Protein AF-A0A942DP11-F1 (afdb_monomer)

Nearest PDB structures (foldseek):
  3mx7-assembly1_A  TM=7.184E-01  e=7.848E-01  Homo sapiens
  4po2-assembly1_A  TM=4.910E-01  e=5.712E+00  Homo sapiens
  5tik-assembly3_C  TM=3.768E-01  e=3.186E+00  Plasmodium falciparum 3D7

pLDDT: mean 71.08, std 19.98, range [37.28, 97.81]

Sequence (187 aa):
MQSKFLFLIGGLLAIAACSSGQKKQEATMPATIVQTTKEVTIPVVAQPSAKTESKQNEIVCERGQEKRTLYIEAVEPKGCKLWYSHYSTKDPVASSKIANTHCEKVQTIIRGHLEEAKFNCSGGEATVAKTMVATTTPATTPAPTATPKATVAPTPTPTPAAKHSPTPKPSSSATPAASPTATPAKK

Secondary structure (DSSP, 8-state):
------------------------------------------------------GGGEEEEEETTEEEEEEEEE-SSS-EEEEEEETTEEEEEEEESS-THHHHHHHHHHHHHHHHTT-EEEE------S--------------PPPPP-PPPPPPPPPPPPPPPPPPPPPP-PPPPPPPPPPPPP-

Foldseek 3Di:
DDDDDDDDDDDDDDDPPPDDDDDDDDDDDDDDDDDDDDDDDDDDPPPPPPPPPDLQQWKWWDDPPWIKIWGWDADPPGKIWIWIDTPRDIDTPDIDRHHCVVNVVVVVVVVVVSVVVVIDMDHNPPPPPPPDPPPCPPPDPPDPDPDPDPDPDPDDDDDPDDDDDDDDDDDDDDDDDDDDDDDDDDD

Structure (mmCIF, N/CA/C/O backbone):
data_AF-A0A942DP11-F1
#
_entry.id   AF-A0A942DP11-F1
#
loop_
_atom_site.group_PDB
_atom_site.id
_atom_site.type_symbol
_atom_site.label_atom_id
_atom_site.label_alt_id
_atom_site.label_comp_id
_atom_site.label_asym_id
_atom_site.label_entity_id
_atom_site.label_seq_id
_atom_site.pdbx_PDB_ins_code
_atom_site.Cartn_x
_atom_site.Cartn_y
_atom_site.Cartn_z
_atom_site.occupancy
_atom_site.B_iso_or_equiv
_atom_site.auth_seq_id
_atom_site.auth_comp_id
_atom_site.auth_asym_id
_atom_site.auth_atom_id
_atom_site.pdbx_PDB_model_num
ATOM 1 N N . MET A 1 1 ? -1.608 -2.450 46.906 1.00 50.94 1 MET A N 1
ATOM 2 C CA . MET A 1 1 ? -2.126 -1.066 46.941 1.00 50.94 1 MET A CA 1
ATOM 3 C C . MET A 1 1 ? -3.246 -0.967 45.920 1.00 50.94 1 MET A C 1
ATOM 5 O O . MET A 1 1 ? -2.988 -1.007 44.727 1.00 50.94 1 MET A O 1
ATOM 9 N N . GLN A 1 2 ? -4.487 -1.003 46.403 1.00 46.19 2 GLN A N 1
ATOM 10 C CA . GLN A 1 2 ? -5.703 -0.909 45.598 1.00 46.19 2 GLN A CA 1
ATOM 11 C C . GLN A 1 2 ? -5.966 0.567 45.291 1.00 46.19 2 GLN A C 1
ATOM 13 O O . GLN A 1 2 ? -6.108 1.344 46.231 1.00 46.19 2 GLN A O 1
ATOM 18 N N . SER A 1 3 ? -6.065 0.950 44.018 1.00 48.09 3 SER A N 1
ATOM 19 C CA . SER A 1 3 ? -6.652 2.240 43.646 1.00 48.09 3 SER A CA 1
ATOM 20 C C . SER A 1 3 ? -7.912 1.987 42.836 1.00 48.09 3 SER A C 1
ATOM 22 O O . SER A 1 3 ? -7.881 1.599 41.670 1.00 48.09 3 SER A O 1
ATOM 24 N N . LYS A 1 4 ? -9.027 2.128 43.550 1.00 51.88 4 LYS A N 1
ATOM 25 C CA . LYS A 1 4 ? -10.393 2.175 43.050 1.00 51.88 4 LYS A CA 1
ATOM 26 C C . LYS A 1 4 ? -10.579 3.545 42.398 1.00 51.88 4 LYS A C 1
ATOM 28 O O . LYS A 1 4 ? -10.595 4.538 43.114 1.00 51.88 4 LYS A O 1
ATOM 33 N N . PHE A 1 5 ? -10.770 3.600 41.085 1.00 61.53 5 PHE A N 1
ATOM 34 C CA . PHE A 1 5 ? -11.369 4.771 40.444 1.00 61.53 5 PHE A CA 1
ATOM 35 C C . PHE A 1 5 ? -12.633 4.349 39.700 1.00 61.53 5 PHE A C 1
ATOM 37 O O . PHE A 1 5 ? -12.640 4.008 38.522 1.00 61.53 5 PHE A O 1
ATOM 44 N N . LEU A 1 6 ? -13.705 4.340 40.491 1.00 52.69 6 LEU A N 1
ATOM 45 C CA . LEU A 1 6 ? -15.084 4.496 40.062 1.00 52.69 6 LEU A CA 1
ATOM 46 C C . LEU A 1 6 ? -15.240 5.903 39.469 1.00 52.69 6 LEU A C 1
ATOM 48 O O . LEU A 1 6 ? -15.242 6.879 40.213 1.00 52.69 6 LEU A O 1
ATOM 52 N N . PHE A 1 7 ? -15.425 5.996 38.155 1.00 58.03 7 PHE A N 1
ATOM 53 C CA . PHE A 1 7 ? -16.160 7.102 37.543 1.00 58.03 7 PHE A CA 1
ATOM 54 C C . PHE A 1 7 ? -17.322 6.519 36.738 1.00 58.03 7 PHE A C 1
ATOM 56 O O . PHE A 1 7 ? -17.208 6.151 35.573 1.00 58.03 7 PHE A O 1
ATOM 63 N N . LEU A 1 8 ? -18.434 6.375 37.458 1.00 52.78 8 LEU A N 1
ATOM 64 C CA . LEU A 1 8 ? -19.793 6.443 36.932 1.00 52.78 8 LEU A CA 1
ATOM 65 C C . LEU A 1 8 ? -20.095 7.891 36.503 1.00 52.78 8 LEU A C 1
ATOM 67 O O . LEU A 1 8 ? -19.424 8.813 36.961 1.00 52.78 8 LEU A O 1
ATOM 71 N N . ILE A 1 9 ? -21.184 8.049 35.739 1.00 54.44 9 ILE A N 1
ATOM 72 C CA . ILE A 1 9 ? -21.756 9.264 35.116 1.00 54.44 9 ILE A CA 1
ATOM 73 C C . ILE A 1 9 ? -21.265 9.392 33.661 1.00 54.44 9 ILE A C 1
ATOM 75 O O . ILE A 1 9 ? -20.101 9.652 33.406 1.00 54.44 9 ILE A O 1
ATOM 79 N N . GLY A 1 10 ? -22.067 9.143 32.627 1.00 49.47 10 GLY A N 1
ATOM 80 C CA . GLY A 1 10 ? -23.489 9.447 32.480 1.00 49.47 10 GLY A CA 1
ATOM 81 C C . GLY A 1 10 ? -23.606 10.486 31.366 1.00 49.47 10 GLY A C 1
ATOM 82 O O . GLY A 1 10 ? -23.453 11.673 31.619 1.00 49.47 10 GLY A O 1
ATOM 83 N N . GLY A 1 11 ? -23.804 10.032 30.126 1.00 49.47 11 GLY A N 1
ATOM 84 C CA . GLY A 1 11 ? -23.784 10.889 28.939 1.00 49.47 11 GLY A CA 1
ATOM 85 C C . GLY A 1 11 ? -24.546 10.263 27.779 1.00 49.47 11 GLY A C 1
ATOM 86 O O . GLY A 1 11 ? -23.964 9.767 26.822 1.00 49.47 11 GLY A O 1
ATOM 87 N N . LEU A 1 12 ? -25.866 10.254 27.923 1.00 53.91 12 LEU A N 1
ATOM 88 C CA . LEU A 1 12 ? -26.857 9.961 26.899 1.00 53.91 12 LEU A CA 1
ATOM 89 C C . LEU A 1 12 ? -26.796 11.057 25.817 1.00 53.91 12 LEU A C 1
ATOM 91 O O . LEU A 1 12 ? -27.189 12.181 26.112 1.00 53.91 12 LEU A O 1
ATOM 95 N N . LEU A 1 13 ? -26.343 10.778 24.586 1.00 54.16 13 LEU A N 1
ATOM 96 C CA . LEU A 1 13 ? -26.599 11.681 23.451 1.00 54.16 13 LEU A CA 1
ATOM 97 C C . LEU A 1 13 ? -26.558 10.978 22.081 1.00 54.16 13 LEU A C 1
ATOM 99 O O . LEU A 1 13 ? -25.509 10.657 21.536 1.00 54.16 13 LEU A O 1
ATOM 103 N N . ALA A 1 14 ? -27.776 10.787 21.567 1.00 50.91 14 ALA A N 1
ATOM 104 C CA . ALA A 1 14 ? -28.221 10.870 20.176 1.00 50.91 14 ALA A CA 1
ATOM 105 C C . ALA A 1 14 ? -27.446 10.097 19.092 1.00 50.91 14 ALA A C 1
ATOM 107 O O . ALA A 1 14 ? -26.530 10.589 18.439 1.00 50.91 14 ALA A O 1
ATOM 108 N N . ILE A 1 15 ? -27.981 8.915 18.792 1.00 49.75 15 ILE A N 1
ATOM 109 C CA . ILE A 1 15 ? -27.795 8.190 17.538 1.00 49.75 15 ILE A CA 1
ATOM 110 C C . ILE A 1 15 ? -28.526 8.987 16.442 1.00 49.75 15 ILE A C 1
ATOM 112 O O . ILE A 1 15 ? -29.745 8.885 16.300 1.00 49.75 15 ILE A O 1
ATOM 116 N N . ALA A 1 16 ? -27.812 9.823 15.688 1.00 53.28 16 ALA A N 1
ATOM 117 C CA . ALA A 1 16 ? -28.361 10.420 14.475 1.00 53.28 16 ALA A CA 1
ATOM 118 C C . ALA A 1 16 ? -28.346 9.364 13.363 1.00 53.28 16 ALA A C 1
ATOM 120 O O . ALA A 1 16 ? -27.324 9.086 12.738 1.00 53.28 16 ALA A O 1
ATOM 121 N N . ALA A 1 17 ? -29.506 8.749 13.150 1.00 46.97 17 ALA A N 1
ATOM 122 C CA . ALA A 1 17 ? -29.799 7.934 11.988 1.00 46.97 17 ALA A CA 1
ATOM 123 C C . ALA A 1 17 ? -29.690 8.789 10.711 1.00 46.97 17 ALA A C 1
ATOM 125 O O . ALA A 1 17 ? -30.614 9.532 10.378 1.00 46.97 17 ALA A O 1
ATOM 126 N N . CYS A 1 18 ? -28.588 8.663 9.964 1.00 52.94 18 CYS A N 1
ATOM 127 C CA . CYS A 1 18 ? -28.544 9.094 8.564 1.00 52.94 18 CYS A CA 1
ATOM 128 C C . CYS A 1 18 ? -29.298 8.074 7.708 1.00 52.94 18 CYS A C 1
ATOM 130 O O . CYS A 1 18 ? -28.750 7.149 7.112 1.00 52.94 18 CYS A O 1
ATOM 132 N N . SER A 1 19 ? -30.609 8.266 7.745 1.00 54.44 19 SER A N 1
ATOM 133 C CA . SER A 1 19 ? -31.599 7.791 6.800 1.00 54.44 19 SER A CA 1
ATOM 134 C C . SER A 1 19 ? -31.375 8.424 5.418 1.00 54.44 19 SER A C 1
ATOM 136 O O . SER A 1 19 ? -31.043 9.601 5.323 1.00 54.44 19 SER A O 1
ATOM 138 N N . SER A 1 20 ? -31.719 7.658 4.378 1.00 49.94 20 SER A N 1
ATOM 139 C CA . SER A 1 20 ? -32.038 8.087 3.001 1.00 49.94 20 SER A CA 1
ATOM 140 C C . SER A 1 20 ? -30.851 8.286 2.033 1.00 49.94 20 SER A C 1
ATOM 142 O O . SER A 1 20 ? -29.906 8.997 2.329 1.00 49.94 20 SER A O 1
ATOM 144 N N . GLY A 1 21 ? -30.839 7.718 0.821 1.00 47.34 21 GLY A N 1
ATOM 145 C CA . GLY A 1 21 ? -31.975 7.254 0.025 1.00 47.34 21 GLY A CA 1
ATOM 146 C C . GLY A 1 21 ? -31.665 6.096 -0.924 1.00 47.34 21 GLY A C 1
ATOM 147 O O . GLY A 1 21 ? -30.630 6.039 -1.583 1.00 47.34 21 GLY A O 1
ATOM 148 N N . GLN A 1 22 ? -32.648 5.201 -1.016 1.00 51.75 22 GLN A N 1
ATOM 149 C CA . GLN A 1 22 ? -32.869 4.340 -2.167 1.00 51.75 22 GLN A CA 1
ATOM 150 C C . GLN A 1 22 ? -33.394 5.157 -3.357 1.00 51.75 22 GLN A C 1
ATOM 152 O O . GLN A 1 22 ? -34.297 5.978 -3.197 1.00 51.75 22 GLN A O 1
ATOM 157 N N . LYS A 1 23 ? -32.859 4.858 -4.543 1.00 39.47 23 LYS A N 1
ATOM 158 C CA . LYS A 1 23 ? -33.465 4.852 -5.895 1.00 39.47 23 LYS A CA 1
ATOM 159 C C . LYS A 1 23 ? -32.293 4.471 -6.818 1.00 39.47 23 LYS A C 1
ATOM 161 O O . LYS A 1 23 ? -31.254 5.103 -6.739 1.00 39.47 23 LYS A O 1
ATOM 166 N N . LYS A 1 24 ? -32.321 3.445 -7.666 1.00 48.22 24 LYS A N 1
ATOM 167 C CA . LYS A 1 24 ? -33.388 2.981 -8.551 1.00 48.22 24 LYS A CA 1
ATOM 168 C C . LYS A 1 24 ? -32.997 1.588 -9.086 1.00 48.22 24 LYS A C 1
ATOM 170 O O . LYS A 1 24 ? -31.825 1.345 -9.354 1.00 48.22 24 LYS A O 1
ATOM 175 N N . GLN A 1 25 ? -33.990 0.708 -9.199 1.00 45.34 25 GLN A N 1
ATOM 176 C CA . GLN A 1 25 ? -33.952 -0.588 -9.885 1.00 45.34 25 GLN A CA 1
ATOM 177 C C . GLN A 1 25 ? -33.763 -0.456 -11.413 1.00 45.34 25 GLN A C 1
ATOM 179 O O . GLN A 1 25 ? -33.885 0.636 -11.961 1.00 45.34 25 GLN A O 1
ATOM 184 N N . GLU A 1 26 ? -33.591 -1.632 -12.035 1.00 37.28 26 GLU A N 1
ATOM 185 C CA . GLU A 1 26 ? -33.510 -2.010 -13.461 1.00 37.28 26 GLU A CA 1
ATOM 186 C C . GLU A 1 26 ? -32.090 -2.032 -14.056 1.00 37.28 26 GLU A C 1
ATOM 188 O O . GLU A 1 26 ? -31.372 -1.048 -13.992 1.00 37.28 26 GLU A O 1
ATOM 193 N N . ALA A 1 27 ? -31.595 -3.126 -14.648 1.00 42.34 27 ALA A N 1
ATOM 194 C CA . ALA A 1 27 ? -32.295 -4.257 -15.251 1.00 42.34 27 ALA A CA 1
ATOM 195 C C . ALA A 1 27 ? -31.531 -5.585 -15.096 1.00 42.34 27 ALA A C 1
ATOM 197 O O . ALA A 1 27 ? -30.335 -5.696 -15.355 1.00 42.34 27 ALA A O 1
ATOM 198 N N . THR A 1 28 ? -32.302 -6.603 -14.727 1.00 47.56 28 THR A N 1
ATOM 199 C CA . THR A 1 28 ? -32.114 -8.019 -15.037 1.00 47.56 28 THR 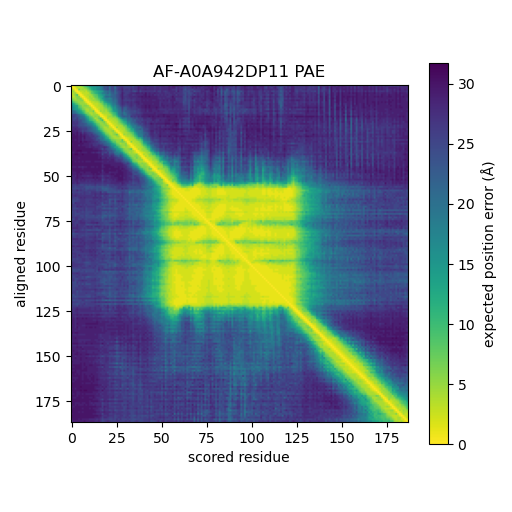A CA 1
ATOM 200 C C . THR A 1 28 ? -31.829 -8.220 -16.524 1.00 47.56 28 THR A C 1
ATOM 202 O O . THR A 1 28 ? -32.664 -7.828 -17.330 1.00 47.56 28 THR A O 1
ATOM 205 N N . MET A 1 29 ? -30.753 -8.931 -16.876 1.00 47.09 29 MET A N 1
ATOM 206 C CA . MET A 1 29 ? -30.832 -10.068 -17.806 1.00 47.09 29 MET A CA 1
ATOM 207 C C . MET A 1 29 ? -29.734 -11.104 -17.499 1.00 47.09 29 MET A C 1
ATOM 209 O O . MET A 1 29 ? -28.602 -10.726 -17.196 1.00 47.09 29 MET A O 1
ATOM 213 N N . PRO A 1 30 ? -30.054 -12.409 -17.585 1.00 54.97 30 PRO A N 1
ATOM 214 C CA . PRO A 1 30 ? -29.095 -13.497 -17.494 1.00 54.97 30 PRO A CA 1
ATOM 215 C C . PRO A 1 30 ? -28.464 -13.752 -18.869 1.00 54.97 30 PRO A C 1
ATOM 217 O O . PRO A 1 30 ? -29.162 -13.822 -19.877 1.00 54.97 30 PRO A O 1
ATOM 220 N N . ALA A 1 31 ? -27.151 -13.959 -18.914 1.00 47.09 31 ALA A N 1
ATOM 221 C CA . ALA A 1 31 ? -26.500 -14.554 -20.076 1.00 47.09 31 ALA A CA 1
ATOM 222 C C . ALA A 1 31 ? -25.457 -15.565 -19.605 1.00 47.09 31 ALA A C 1
ATOM 224 O O . ALA A 1 31 ? -24.256 -15.314 -19.550 1.00 47.09 31 ALA A O 1
ATOM 225 N N . THR A 1 32 ? -25.977 -16.731 -19.241 1.00 45.16 32 THR A N 1
ATOM 226 C CA . THR A 1 32 ? -25.273 -18.006 -19.271 1.00 45.16 32 THR A CA 1
ATOM 227 C C . THR A 1 32 ? -24.630 -18.185 -20.647 1.00 45.16 32 THR A C 1
ATOM 229 O O . THR A 1 32 ? -25.330 -18.407 -21.631 1.00 45.16 32 THR A O 1
ATOM 232 N N . ILE A 1 33 ? -23.301 -18.111 -20.721 1.00 50.91 33 ILE A N 1
ATOM 233 C CA . ILE A 1 33 ? -22.542 -18.622 -21.864 1.00 50.91 33 ILE A CA 1
ATOM 234 C C . ILE A 1 33 ? -21.889 -19.923 -21.410 1.00 50.91 33 ILE A C 1
ATOM 236 O O . ILE A 1 33 ? -20.851 -19.939 -20.755 1.00 50.91 33 ILE A O 1
ATOM 240 N N . VAL A 1 34 ? -22.556 -21.024 -21.750 1.00 42.81 34 VAL A N 1
ATOM 241 C CA . VAL A 1 34 ? -21.962 -22.358 -21.801 1.00 42.81 34 VAL A CA 1
ATOM 242 C C . VAL A 1 34 ? -21.003 -22.366 -22.988 1.00 42.81 34 VAL A C 1
ATOM 244 O O . VAL A 1 34 ? -21.440 -22.308 -24.135 1.00 42.81 34 VAL A O 1
ATOM 247 N N . GLN A 1 35 ? -19.701 -22.451 -22.728 1.00 48.16 35 GLN A N 1
ATOM 248 C CA . GLN A 1 35 ? -18.753 -22.983 -23.704 1.00 48.16 35 GLN A CA 1
ATOM 249 C C . GLN A 1 35 ? -18.292 -24.357 -23.227 1.00 48.16 35 GLN A C 1
ATOM 251 O O . GLN A 1 35 ? -17.450 -24.499 -22.346 1.00 48.16 35 GLN A O 1
ATOM 256 N N . THR A 1 36 ? -18.894 -25.375 -23.838 1.00 49.66 36 THR A N 1
ATOM 257 C CA . THR A 1 36 ? -18.466 -26.771 -23.810 1.00 49.66 36 THR A CA 1
ATOM 258 C C . THR A 1 36 ? -17.805 -27.084 -25.143 1.00 49.66 36 THR A C 1
ATOM 260 O O . THR A 1 36 ? -18.502 -27.200 -26.145 1.00 49.66 36 THR A O 1
ATOM 263 N N . THR A 1 37 ? -16.481 -27.220 -25.160 1.00 40.38 37 THR A N 1
ATOM 264 C CA . THR A 1 37 ? -15.654 -28.154 -25.965 1.00 40.38 37 THR A CA 1
ATOM 265 C C . THR A 1 37 ? -14.195 -27.793 -25.650 1.00 40.38 37 THR A C 1
ATOM 267 O O . THR A 1 37 ? -13.860 -26.621 -25.610 1.00 40.38 37 THR A O 1
ATOM 270 N N . LYS A 1 38 ? -13.246 -28.687 -25.399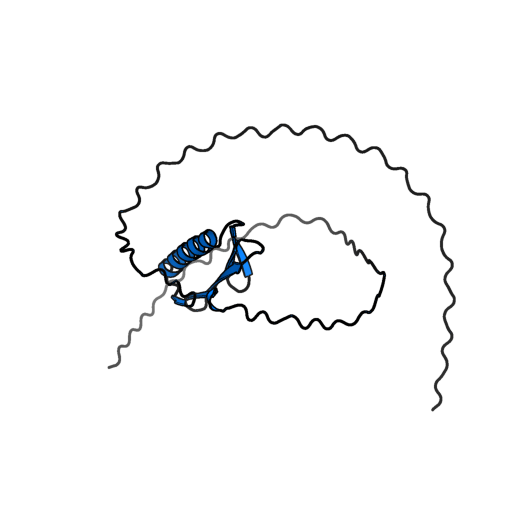 1.00 49.62 38 LYS A N 1
ATOM 271 C CA . LYS A 1 38 ? -13.161 -30.126 -25.609 1.00 49.62 38 LYS A CA 1
ATOM 272 C C . LYS A 1 38 ? -12.077 -30.626 -24.650 1.00 49.62 38 LYS A C 1
ATOM 274 O O . LYS A 1 38 ? -11.011 -30.025 -24.556 1.00 49.62 38 LYS A O 1
ATOM 279 N N . GLU A 1 39 ? -12.385 -31.699 -23.942 1.00 52.41 39 GLU A N 1
ATOM 280 C CA . GLU A 1 39 ? -11.471 -32.444 -23.085 1.00 52.41 39 GLU A CA 1
ATOM 281 C C . GLU A 1 39 ? -10.274 -32.940 -23.911 1.00 52.41 39 GLU A C 1
ATOM 283 O O . GLU A 1 39 ? -10.419 -33.767 -24.811 1.00 52.41 39 GLU A O 1
ATOM 288 N N . VAL A 1 40 ? -9.093 -32.388 -23.632 1.00 55.84 40 VAL A N 1
ATOM 289 C CA . VAL A 1 40 ? -7.806 -33.018 -23.931 1.00 55.84 40 VAL A CA 1
ATOM 290 C C . VAL A 1 40 ? -7.139 -33.234 -22.584 1.00 55.84 40 VAL A C 1
ATOM 292 O O . VAL A 1 40 ? -6.522 -32.341 -22.008 1.00 55.84 40 VAL A O 1
ATOM 295 N N . THR A 1 41 ? -7.348 -34.435 -22.061 1.00 51.53 41 THR A N 1
ATOM 296 C CA . THR A 1 41 ? -6.700 -34.959 -20.865 1.00 51.53 41 THR A CA 1
ATOM 297 C C . THR A 1 41 ? -5.210 -35.130 -21.145 1.00 51.53 41 THR A C 1
ATOM 299 O O . THR A 1 41 ? -4.800 -36.078 -21.811 1.00 51.53 41 THR A O 1
ATOM 302 N N . ILE A 1 42 ? -4.398 -34.211 -20.619 1.00 53.50 42 ILE A N 1
ATOM 303 C CA . ILE A 1 42 ? -2.987 -34.460 -20.309 1.00 53.50 42 ILE A CA 1
ATOM 304 C C . ILE A 1 42 ? -2.834 -34.245 -18.796 1.00 53.50 42 ILE A C 1
ATOM 306 O O . ILE A 1 42 ? -3.147 -33.158 -18.306 1.00 53.50 42 ILE A O 1
ATOM 310 N N . PRO A 1 43 ? -2.389 -35.256 -18.031 1.00 57.66 43 PRO A N 1
ATOM 311 C CA . PRO A 1 43 ? -2.232 -35.142 -16.595 1.00 57.66 43 PRO A CA 1
ATOM 312 C C . PRO A 1 43 ? -0.927 -34.403 -16.303 1.00 57.66 43 PRO A C 1
ATOM 314 O O . PRO A 1 43 ? 0.158 -34.969 -16.399 1.00 57.66 43 PRO A O 1
ATOM 317 N N . VAL A 1 44 ? -1.023 -33.137 -15.913 1.00 49.09 44 VAL A N 1
ATOM 318 C CA . VAL A 1 44 ? 0.044 -32.494 -15.147 1.00 49.09 44 VAL A CA 1
ATOM 319 C C . VAL A 1 44 ? -0.601 -31.928 -13.901 1.00 49.09 44 VAL A C 1
ATOM 321 O O . VAL A 1 44 ? -1.173 -30.841 -13.889 1.00 49.09 44 VAL A O 1
ATOM 324 N N . VAL A 1 45 ? -0.508 -32.727 -12.842 1.00 53.78 45 VAL A N 1
ATOM 325 C CA . VAL A 1 45 ? -0.618 -32.287 -11.456 1.00 53.78 45 VAL A CA 1
ATOM 326 C C . VAL A 1 45 ? 0.521 -31.291 -11.228 1.00 53.78 45 VAL A C 1
ATOM 328 O O . VAL A 1 45 ? 1.579 -31.624 -10.703 1.00 53.78 45 VAL A O 1
ATOM 331 N N . ALA A 1 46 ? 0.332 -30.057 -11.690 1.00 46.38 46 ALA A N 1
ATOM 332 C CA . ALA A 1 46 ? 1.121 -28.922 -11.257 1.00 46.38 46 ALA A CA 1
ATOM 333 C C . ALA A 1 46 ? 0.566 -28.536 -9.890 1.00 46.38 46 ALA A C 1
ATOM 335 O O . ALA A 1 46 ? -0.294 -27.667 -9.750 1.00 46.38 46 ALA A O 1
ATOM 336 N N . GLN A 1 47 ? 1.027 -29.274 -8.884 1.00 47.59 47 GLN A N 1
ATOM 337 C CA . GLN A 1 47 ? 1.008 -28.850 -7.496 1.00 47.59 47 GLN A CA 1
ATOM 338 C C . GLN A 1 47 ? 1.422 -27.370 -7.484 1.00 47.59 47 GLN A C 1
ATOM 340 O O . GLN A 1 47 ? 2.517 -27.079 -7.976 1.00 47.59 47 GLN A O 1
ATOM 345 N N . PRO A 1 48 ? 0.559 -26.429 -7.041 1.00 46.31 48 PRO A N 1
ATOM 346 C CA . PRO A 1 48 ? 0.904 -25.018 -7.041 1.00 46.31 48 PRO A CA 1
ATOM 347 C C . PRO A 1 48 ? 2.189 -24.914 -6.244 1.00 46.31 48 PRO A C 1
ATOM 349 O O . PRO A 1 48 ? 2.207 -25.239 -5.055 1.00 46.31 48 PRO A O 1
ATOM 352 N N . SER A 1 49 ? 3.285 -24.591 -6.936 1.00 45.53 49 SER A N 1
ATOM 353 C CA . SER A 1 49 ? 4.570 -24.386 -6.302 1.00 45.53 49 SER A CA 1
ATOM 354 C C . SER A 1 49 ? 4.308 -23.348 -5.234 1.00 45.53 49 SER A C 1
ATOM 356 O O . SER A 1 49 ? 4.013 -22.194 -5.544 1.00 45.53 49 SER A O 1
ATOM 358 N N . ALA A 1 50 ? 4.320 -23.805 -3.983 1.00 45.69 50 ALA A N 1
ATOM 359 C CA . ALA A 1 50 ? 4.375 -22.965 -2.817 1.00 45.69 50 ALA A CA 1
ATOM 360 C C . ALA A 1 50 ? 5.674 -22.192 -2.982 1.00 45.69 50 ALA A C 1
ATOM 362 O O . ALA A 1 50 ? 6.752 -22.647 -2.606 1.00 45.69 50 ALA A O 1
ATOM 363 N N . LYS A 1 51 ? 5.570 -21.070 -3.694 1.00 48.06 51 LYS A N 1
ATOM 364 C CA . LYS A 1 51 ? 6.581 -20.045 -3.776 1.00 48.06 51 LYS A CA 1
ATOM 365 C C . LYS A 1 51 ? 6.764 -19.699 -2.313 1.00 48.06 51 LYS A C 1
ATOM 367 O O . LYS A 1 51 ? 5.865 -19.134 -1.690 1.00 48.06 51 LYS A O 1
ATOM 372 N N . THR A 1 52 ? 7.856 -20.186 -1.735 1.00 43.56 52 THR A N 1
ATOM 373 C CA . THR A 1 52 ? 8.359 -19.783 -0.426 1.00 43.56 52 THR A CA 1
ATOM 374 C C . THR A 1 52 ? 8.743 -18.317 -0.588 1.00 43.56 52 THR A C 1
ATOM 376 O O . THR A 1 52 ? 9.904 -17.957 -0.749 1.00 43.56 52 THR A O 1
ATOM 379 N N . GLU A 1 53 ? 7.715 -17.489 -0.742 1.00 49.94 53 GLU A N 1
ATOM 380 C CA . GLU A 1 53 ? 7.784 -16.087 -1.072 1.00 49.94 53 GLU A CA 1
ATOM 381 C C . GLU A 1 53 ? 8.212 -15.416 0.216 1.00 49.94 53 GLU A C 1
ATOM 383 O O . GLU A 1 53 ? 7.546 -15.489 1.251 1.00 49.94 53 GLU A O 1
ATOM 388 N N . SER A 1 54 ? 9.446 -14.932 0.165 1.00 54.81 54 SER A N 1
ATOM 389 C CA . SER A 1 54 ? 10.196 -14.442 1.300 1.00 54.81 54 SER A CA 1
ATOM 390 C C . SER A 1 54 ? 9.354 -13.475 2.131 1.00 54.81 54 SER A C 1
ATOM 392 O O . SER A 1 54 ? 8.988 -12.393 1.671 1.00 54.81 54 SER A O 1
ATOM 394 N N . LYS A 1 55 ? 9.122 -13.837 3.400 1.00 65.00 55 LYS A 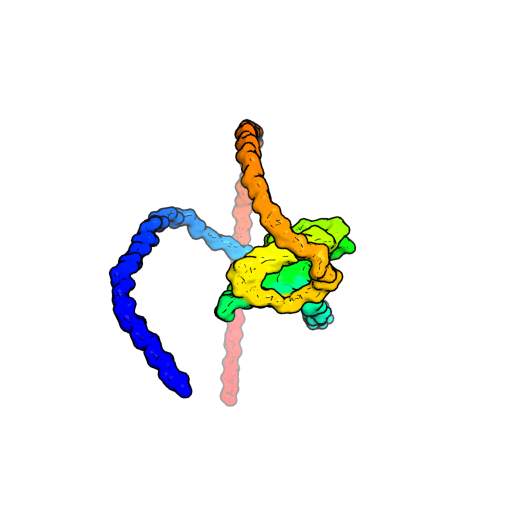N 1
ATOM 395 C CA . LYS A 1 55 ? 8.516 -12.968 4.425 1.00 65.00 55 LYS A CA 1
ATOM 396 C C . LYS A 1 55 ? 9.260 -11.636 4.611 1.00 65.00 55 LYS A C 1
ATOM 398 O O . LYS A 1 55 ? 8.777 -10.766 5.324 1.00 65.00 55 LYS A O 1
ATOM 403 N N . GLN A 1 56 ? 10.433 -11.464 3.997 1.00 76.75 56 GLN A N 1
ATOM 404 C CA . GLN A 1 56 ? 11.251 -10.256 4.104 1.00 76.75 56 GLN A CA 1
ATOM 405 C 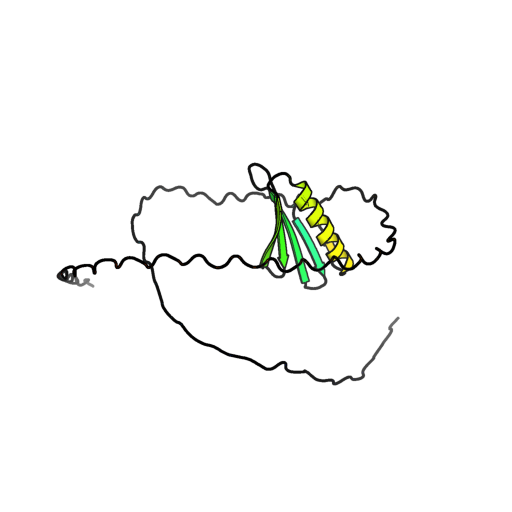C . GLN A 1 56 ? 10.571 -9.012 3.515 1.00 76.75 56 GLN A C 1
ATOM 407 O O . GLN A 1 56 ? 10.893 -7.909 3.942 1.00 76.75 56 GLN A O 1
ATOM 412 N N . ASN A 1 57 ? 9.602 -9.171 2.606 1.00 87.12 57 ASN A N 1
ATOM 413 C CA . ASN A 1 57 ? 8.917 -8.039 1.968 1.00 87.12 57 ASN A CA 1
ATOM 414 C C . ASN A 1 57 ? 7.550 -7.711 2.584 1.00 87.12 57 ASN A C 1
ATOM 416 O O . ASN A 1 57 ? 6.868 -6.810 2.090 1.00 87.12 57 ASN A O 1
ATOM 420 N N . GLU A 1 58 ? 7.142 -8.432 3.631 1.00 93.31 58 GLU A N 1
ATOM 421 C CA . GLU A 1 58 ? 5.871 -8.228 4.321 1.00 93.31 58 GLU A CA 1
ATOM 422 C C . GLU A 1 58 ? 6.081 -7.385 5.587 1.00 93.31 58 GLU A C 1
ATOM 424 O O . GLU A 1 58 ? 6.900 -7.714 6.449 1.00 93.31 58 GLU A O 1
ATOM 429 N N . ILE A 1 59 ? 5.327 -6.291 5.702 1.00 95.19 59 ILE A N 1
ATOM 430 C CA . ILE A 1 59 ? 5.239 -5.468 6.910 1.00 95.19 59 ILE A CA 1
ATOM 431 C C . ILE A 1 59 ? 3.815 -5.569 7.433 1.00 95.19 59 ILE A C 1
ATOM 433 O O . ILE A 1 59 ? 2.859 -5.270 6.718 1.00 95.19 59 ILE A O 1
ATOM 437 N N . VAL A 1 60 ? 3.679 -5.954 8.694 1.00 96.38 60 VAL A N 1
ATOM 438 C CA . VAL A 1 60 ? 2.401 -6.101 9.382 1.00 96.38 60 VAL A CA 1
ATOM 439 C C . VAL A 1 60 ? 2.292 -5.017 10.445 1.00 96.38 60 VAL A C 1
ATOM 441 O O . VAL A 1 60 ? 3.115 -4.953 11.355 1.00 96.38 60 VAL A O 1
ATOM 444 N N . CYS A 1 61 ? 1.277 -4.168 10.327 1.00 97.25 61 CYS A N 1
ATOM 445 C CA . CYS A 1 61 ? 0.991 -3.049 11.214 1.00 97.25 61 CYS A CA 1
ATOM 446 C C . CYS A 1 61 ? -0.322 -3.285 11.965 1.00 97.25 61 CYS A C 1
ATOM 448 O O . CYS A 1 61 ? -1.374 -3.441 11.341 1.00 97.25 61 CYS A O 1
ATOM 450 N N . GLU A 1 62 ? -0.278 -3.276 13.297 1.00 97.50 62 GLU A N 1
ATOM 451 C CA . GLU A 1 62 ? -1.425 -3.627 14.146 1.00 97.50 62 GLU A CA 1
ATOM 452 C C . GLU A 1 62 ? -1.758 -2.534 15.170 1.00 97.50 62 GLU A C 1
ATOM 454 O O . GLU A 1 62 ? -0.869 -1.919 15.767 1.00 97.50 62 GLU A O 1
ATOM 459 N N . ARG A 1 63 ? -3.056 -2.296 15.389 1.00 97.56 63 ARG A N 1
ATOM 460 C CA . ARG A 1 63 ? -3.588 -1.375 16.405 1.00 97.56 63 ARG A CA 1
ATOM 461 C C . ARG A 1 63 ? -4.854 -1.965 17.027 1.00 97.56 63 ARG A C 1
ATOM 463 O O . ARG A 1 63 ? -5.950 -1.849 16.481 1.00 97.56 63 ARG A O 1
ATOM 470 N N . GLY A 1 64 ? -4.707 -2.607 18.185 1.00 96.38 64 GLY A N 1
ATOM 471 C CA . GLY A 1 64 ? -5.803 -3.349 18.810 1.00 96.38 64 GLY A CA 1
ATOM 472 C C . GLY A 1 64 ? -6.199 -4.551 17.950 1.00 96.38 64 GLY A C 1
ATOM 473 O O . GLY A 1 64 ? -5.396 -5.456 17.769 1.00 96.38 64 GLY A O 1
ATOM 474 N N . GLN A 1 65 ? -7.423 -4.552 17.416 1.00 96.56 65 GLN A N 1
ATOM 475 C CA . GLN A 1 65 ? -7.916 -5.587 16.491 1.00 96.56 65 GLN A CA 1
ATOM 476 C C . GLN A 1 65 ? -7.735 -5.217 15.009 1.00 96.56 65 GLN A C 1
ATOM 478 O O . GLN A 1 65 ? -7.991 -6.036 14.128 1.00 96.56 65 GLN A O 1
ATOM 483 N N . GLU A 1 66 ? -7.321 -3.982 14.714 1.00 97.50 66 GLU A N 1
ATOM 484 C CA . GLU A 1 66 ? -7.108 -3.531 13.343 1.00 97.50 66 GLU A CA 1
ATOM 485 C C . GLU A 1 66 ? -5.735 -4.000 12.852 1.00 97.50 66 GLU A C 1
ATOM 487 O O . GLU A 1 66 ? -4.709 -3.687 13.462 1.00 97.50 66 GLU A O 1
ATOM 492 N N . LYS A 1 67 ? -5.721 -4.729 11.732 1.00 96.88 67 LYS A N 1
ATOM 493 C CA . LYS A 1 67 ? -4.512 -5.250 11.090 1.00 96.88 67 LYS A CA 1
ATOM 494 C C . LYS A 1 67 ? -4.397 -4.721 9.666 1.00 96.88 67 LYS A C 1
ATOM 496 O O . LYS A 1 67 ? -5.344 -4.814 8.880 1.00 96.88 67 LYS A O 1
ATOM 501 N N . ARG A 1 68 ? -3.221 -4.190 9.340 1.00 97.75 68 ARG A N 1
ATOM 502 C CA . ARG A 1 68 ? -2.855 -3.686 8.016 1.00 97.75 68 ARG A CA 1
ATOM 503 C C . ARG A 1 68 ? -1.572 -4.365 7.558 1.00 97.75 68 ARG A C 1
ATOM 505 O O . ARG A 1 68 ? -0.630 -4.463 8.337 1.00 97.75 68 ARG A O 1
ATOM 512 N N . THR A 1 69 ? -1.521 -4.810 6.310 1.00 97.06 69 THR A N 1
ATOM 513 C CA . THR A 1 69 ? -0.327 -5.468 5.755 1.00 97.06 69 THR A CA 1
ATOM 514 C C . THR A 1 69 ? 0.145 -4.732 4.512 1.00 97.06 69 THR A C 1
ATOM 516 O O . THR A 1 69 ? -0.655 -4.437 3.629 1.00 97.06 69 THR A O 1
ATOM 519 N N . LEU A 1 70 ? 1.441 -4.464 4.423 1.00 96.81 70 LEU A N 1
ATOM 520 C CA . LEU A 1 70 ? 2.112 -3.974 3.224 1.00 96.81 70 LEU A CA 1
ATOM 521 C C . LEU A 1 70 ? 2.975 -5.098 2.662 1.00 96.81 70 LEU A C 1
ATOM 523 O O . LEU A 1 70 ? 3.771 -5.666 3.405 1.00 96.81 70 LEU A O 1
ATOM 527 N N . TYR A 1 71 ? 2.871 -5.388 1.367 1.00 94.94 71 TYR A N 1
ATOM 528 C CA . TYR A 1 71 ? 3.774 -6.340 0.720 1.00 94.94 71 TYR A CA 1
ATOM 529 C C . TYR A 1 71 ? 4.218 -5.858 -0.658 1.00 94.94 71 TYR A C 1
ATOM 531 O O . TYR A 1 71 ? 3.419 -5.325 -1.431 1.00 94.94 71 TYR A O 1
ATOM 539 N N . ILE A 1 72 ? 5.506 -6.027 -0.957 1.00 94.88 72 ILE A N 1
ATOM 540 C CA . ILE A 1 72 ? 6.077 -5.722 -2.272 1.00 94.88 72 ILE A CA 1
ATOM 541 C C . ILE A 1 72 ? 6.223 -7.020 -3.056 1.00 94.88 72 ILE A C 1
ATOM 543 O O . ILE A 1 72 ? 6.966 -7.920 -2.668 1.00 94.88 72 ILE A O 1
ATOM 547 N N . GLU A 1 73 ? 5.541 -7.075 -4.191 1.00 94.19 73 GLU A N 1
ATOM 548 C CA . GLU A 1 73 ? 5.665 -8.131 -5.184 1.00 94.19 73 GLU A CA 1
ATOM 549 C C . GLU A 1 73 ? 6.592 -7.652 -6.308 1.00 94.19 73 GLU A C 1
ATOM 551 O O . GLU A 1 73 ? 6.371 -6.590 -6.898 1.00 94.19 73 GLU A O 1
ATOM 556 N N . ALA A 1 74 ? 7.645 -8.414 -6.607 1.00 93.44 74 ALA A N 1
ATOM 557 C CA . ALA A 1 74 ? 8.492 -8.147 -7.765 1.00 93.44 74 ALA A CA 1
ATOM 558 C C . ALA A 1 74 ? 7.745 -8.540 -9.049 1.00 93.44 74 ALA A C 1
ATOM 560 O O . ALA A 1 74 ? 7.201 -9.640 -9.144 1.00 93.44 74 ALA A O 1
ATOM 561 N N . VAL A 1 75 ? 7.727 -7.646 -10.037 1.00 93.56 75 VAL A N 1
ATOM 562 C CA . VAL A 1 75 ? 7.070 -7.871 -11.332 1.00 93.56 75 VAL A CA 1
ATOM 563 C C . VAL A 1 75 ? 8.149 -8.054 -12.396 1.00 93.56 75 VAL A C 1
ATOM 565 O O . VAL A 1 75 ? 8.943 -7.148 -12.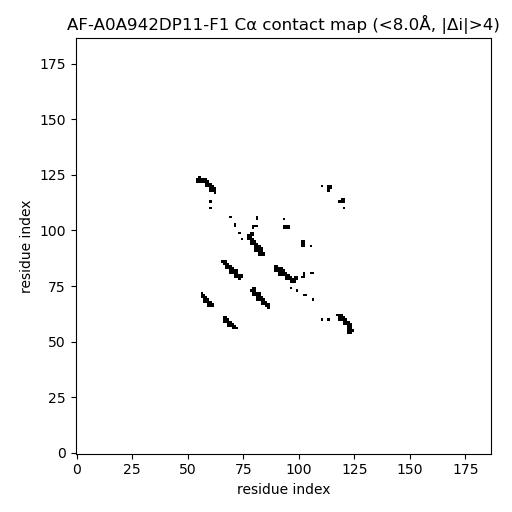644 1.00 93.56 75 VAL A O 1
ATOM 568 N N . GLU A 1 76 ? 8.193 -9.225 -13.026 1.00 88.75 76 GLU A N 1
ATOM 569 C CA . GLU A 1 76 ? 9.149 -9.528 -14.098 1.00 88.75 76 GLU A CA 1
ATOM 570 C C . GLU A 1 76 ? 8.791 -8.808 -15.415 1.00 88.75 76 GLU A C 1
ATOM 572 O O . GLU A 1 76 ? 7.609 -8.580 -15.689 1.00 88.75 76 GLU A O 1
ATOM 577 N N . PRO A 1 77 ? 9.781 -8.445 -16.261 1.00 88.56 77 PRO A N 1
ATOM 578 C CA . PRO A 1 77 ? 11.227 -8.693 -16.126 1.00 88.56 77 PRO A CA 1
ATOM 579 C C . PRO A 1 77 ? 11.949 -7.719 -15.181 1.00 88.56 77 PRO A C 1
ATOM 581 O O . PRO A 1 77 ? 13.027 -8.027 -14.680 1.00 88.56 77 PRO A O 1
ATOM 584 N N . LYS A 1 78 ? 11.370 -6.540 -14.947 1.00 89.50 78 LYS A N 1
ATOM 585 C CA . LYS A 1 78 ? 11.811 -5.540 -13.971 1.00 89.50 78 LYS A CA 1
ATOM 586 C C . LYS A 1 78 ? 10.585 -4.772 -13.506 1.00 89.50 78 LYS A C 1
ATOM 588 O O . LYS A 1 78 ? 9.727 -4.422 -14.317 1.00 89.50 78 LYS A O 1
ATOM 593 N N . GLY A 1 79 ? 10.533 -4.472 -12.217 1.00 93.94 79 GLY A N 1
ATOM 594 C CA . GLY A 1 79 ? 9.435 -3.723 -11.639 1.00 93.94 79 GLY A CA 1
ATOM 595 C C . GLY A 1 79 ? 8.978 -4.270 -10.302 1.00 93.94 79 GLY A C 1
ATOM 596 O O . GLY A 1 79 ? 9.434 -5.304 -9.823 1.00 93.94 79 GLY A O 1
ATOM 597 N N . CYS A 1 80 ? 8.042 -3.546 -9.713 1.00 96.31 80 CYS A N 1
ATOM 598 C CA . CYS A 1 80 ? 7.455 -3.866 -8.430 1.00 96.31 80 CYS A CA 1
ATOM 599 C C . CYS A 1 80 ? 5.984 -3.464 -8.410 1.00 96.31 80 CYS A C 1
ATOM 601 O O . CYS A 1 80 ? 5.557 -2.542 -9.116 1.00 96.31 80 CYS A O 1
ATOM 603 N N . LYS A 1 81 ? 5.219 -4.128 -7.554 1.00 97.00 81 LYS A N 1
ATOM 604 C CA . LYS A 1 81 ? 3.870 -3.741 -7.169 1.00 97.00 81 LYS A CA 1
ATOM 605 C C . LYS A 1 81 ? 3.790 -3.778 -5.649 1.00 97.00 81 LYS A C 1
ATOM 607 O O . LYS A 1 81 ? 4.046 -4.807 -5.034 1.00 97.00 81 LYS A O 1
ATOM 612 N N . LEU A 1 82 ? 3.480 -2.636 -5.049 1.00 97.19 82 LEU A N 1
ATOM 613 C CA . LEU A 1 82 ? 3.198 -2.533 -3.627 1.00 97.19 82 LEU A CA 1
ATOM 614 C C . LEU A 1 82 ? 1.704 -2.719 -3.425 1.00 97.19 82 LEU A C 1
ATOM 616 O O . LEU A 1 82 ? 0.882 -2.013 -4.017 1.00 97.19 82 LEU A O 1
ATOM 620 N N . TRP A 1 83 ? 1.381 -3.634 -2.536 1.00 97.56 83 TRP A N 1
ATOM 621 C CA . TRP A 1 83 ? 0.028 -3.940 -2.142 1.00 97.56 83 TRP A CA 1
ATOM 622 C C . TRP A 1 83 ? -0.189 -3.563 -0.687 1.00 97.56 83 TRP A C 1
ATOM 624 O O . TRP A 1 83 ? 0.705 -3.696 0.153 1.00 97.56 83 TRP A O 1
ATOM 634 N N . TYR A 1 84 ? -1.402 -3.120 -0.403 1.00 97.81 84 TYR A N 1
ATOM 635 C CA . TYR A 1 84 ? -1.862 -2.774 0.925 1.00 97.81 84 TYR A CA 1
ATOM 636 C C . TYR A 1 84 ? -3.102 -3.599 1.250 1.00 97.81 84 TYR A C 1
ATOM 638 O O . TYR A 1 84 ? -4.007 -3.710 0.424 1.00 97.81 84 TYR A O 1
ATOM 646 N N . SER A 1 85 ? -3.146 -4.184 2.443 1.00 97.06 85 SER A N 1
ATOM 647 C CA . SER A 1 85 ? -4.281 -4.971 2.904 1.00 97.06 85 SER A CA 1
ATOM 648 C C . SER A 1 85 ? -4.907 -4.402 4.162 1.00 97.06 85 SER A C 1
ATOM 650 O O . SER A 1 85 ? -4.195 -4.000 5.081 1.00 97.06 85 SER A O 1
ATOM 652 N N . HIS A 1 86 ? -6.238 -4.419 4.204 1.00 96.44 86 HIS A N 1
ATOM 653 C CA . HIS A 1 86 ? -7.054 -4.026 5.347 1.00 96.44 86 HIS A CA 1
ATOM 654 C C . HIS A 1 86 ? -8.237 -4.991 5.471 1.00 96.44 86 HIS A C 1
ATOM 656 O O . HIS A 1 86 ? -8.976 -5.187 4.513 1.00 96.44 86 HIS A O 1
ATOM 662 N N . TYR A 1 87 ? -8.400 -5.645 6.624 1.00 87.62 87 TYR A N 1
ATOM 663 C CA . TYR A 1 87 ? -9.482 -6.621 6.863 1.00 87.62 87 TYR A CA 1
ATOM 664 C C . TYR A 1 87 ? -9.677 -7.676 5.748 1.00 87.62 87 TYR A C 1
ATOM 666 O O . TYR A 1 87 ? -10.798 -8.096 5.473 1.00 87.62 87 TYR A O 1
ATOM 674 N N . SER A 1 88 ? -8.587 -8.153 5.137 1.00 86.38 88 SER A N 1
ATOM 675 C CA . SER A 1 88 ? -8.549 -9.148 4.039 1.00 86.38 88 SER A CA 1
ATOM 676 C C . SER A 1 88 ? -8.759 -8.616 2.621 1.00 86.38 88 SER A C 1
ATOM 678 O O . SER A 1 88 ? -8.523 -9.370 1.675 1.00 86.38 88 SER A O 1
ATOM 680 N N . THR A 1 89 ? -9.129 -7.347 2.422 1.00 93.50 89 THR A N 1
ATOM 681 C CA . THR A 1 89 ? -9.060 -6.755 1.076 1.00 93.50 89 THR A CA 1
ATOM 682 C C . THR A 1 89 ? -7.607 -6.442 0.751 1.00 93.50 89 THR A C 1
ATOM 684 O O . THR A 1 89 ? -6.847 -6.079 1.647 1.00 93.50 89 THR A O 1
ATOM 687 N N . LYS A 1 90 ? -7.182 -6.648 -0.497 1.00 95.62 90 LYS A N 1
ATOM 688 C CA . LYS A 1 90 ? -5.825 -6.344 -0.967 1.00 95.62 90 LYS A CA 1
ATOM 689 C C . LYS A 1 90 ? -5.936 -5.417 -2.165 1.00 95.62 90 LYS A C 1
ATOM 691 O O . LYS A 1 90 ? -6.466 -5.825 -3.195 1.00 95.62 90 LYS A O 1
ATOM 696 N N . ASP A 1 91 ? -5.389 -4.217 -2.036 1.00 96.69 91 ASP A N 1
ATOM 697 C CA . ASP A 1 91 ? -5.449 -3.185 -3.063 1.00 96.69 91 ASP A CA 1
ATOM 698 C C . ASP A 1 91 ? -4.031 -2.779 -3.492 1.00 96.69 91 ASP A C 1
ATOM 700 O O . ASP A 1 91 ? -3.146 -2.609 -2.642 1.00 96.69 91 ASP A O 1
ATOM 704 N N . PRO A 1 92 ? -3.762 -2.638 -4.802 1.00 97.38 92 PRO A N 1
ATOM 705 C CA . PRO A 1 92 ? -2.477 -2.151 -5.273 1.00 97.38 92 PRO A CA 1
ATOM 706 C C . PRO A 1 92 ? -2.386 -0.643 -5.014 1.00 97.38 92 PRO A C 1
ATOM 708 O O . PRO A 1 92 ? -3.212 0.128 -5.498 1.00 97.38 92 PRO A O 1
ATOM 711 N N . VAL A 1 93 ? -1.364 -0.210 -4.277 1.00 97.69 93 VAL A N 1
ATOM 712 C CA . VAL A 1 93 ? -1.172 1.209 -3.915 1.00 97.69 93 VAL A CA 1
ATOM 713 C C . VAL A 1 93 ? -0.076 1.887 -4.729 1.00 97.69 93 VAL A C 1
ATOM 715 O O . VAL A 1 93 ? -0.124 3.095 -4.940 1.00 97.69 93 VAL A O 1
ATOM 718 N N . ALA A 1 94 ? 0.904 1.125 -5.214 1.00 97.50 94 ALA A N 1
ATOM 719 C CA . ALA A 1 94 ? 1.927 1.632 -6.117 1.00 97.50 94 ALA A CA 1
ATOM 720 C C . ALA A 1 94 ? 2.422 0.532 -7.051 1.00 97.50 94 ALA A C 1
ATOM 722 O O . ALA A 1 94 ? 2.395 -0.654 -6.724 1.00 97.50 94 ALA A O 1
ATOM 723 N N . SER A 1 95 ? 2.906 0.927 -8.224 1.00 96.81 95 SER A N 1
ATOM 724 C CA . SER A 1 95 ? 3.609 0.018 -9.123 1.00 96.81 95 SER A CA 1
ATOM 725 C C . SER A 1 95 ? 4.663 0.766 -9.927 1.00 96.81 95 SER A C 1
ATOM 727 O O . SER A 1 95 ? 4.528 1.958 -10.195 1.00 96.81 95 SER A O 1
ATOM 729 N N . SER A 1 96 ? 5.725 0.068 -10.304 1.00 96.75 96 SER A N 1
ATOM 730 C CA . SER A 1 96 ? 6.803 0.582 -11.147 1.00 96.75 96 SER A CA 1
ATOM 731 C C . SER A 1 96 ? 7.257 -0.516 -12.095 1.00 96.75 96 SER A C 1
ATOM 733 O O . SER A 1 96 ? 7.307 -1.677 -11.709 1.00 96.75 96 SER A O 1
ATOM 735 N N . LYS A 1 97 ? 7.610 -0.153 -13.330 1.00 96.31 97 LYS A N 1
ATOM 736 C CA . LYS A 1 97 ? 8.147 -1.081 -14.345 1.00 96.31 97 LYS A CA 1
ATOM 737 C C . LYS A 1 97 ? 9.676 -1.042 -14.447 1.00 96.31 97 LYS A C 1
ATOM 739 O O . LYS A 1 97 ? 10.257 -1.728 -15.275 1.00 96.31 97 LYS A O 1
ATOM 744 N N . ILE A 1 98 ? 10.325 -0.162 -13.680 1.00 91.75 98 ILE A N 1
ATOM 745 C CA . ILE A 1 98 ? 11.745 0.167 -13.877 1.00 91.75 98 ILE A CA 1
ATOM 746 C C . ILE A 1 98 ? 12.598 -0.405 -12.743 1.00 91.75 98 ILE A C 1
ATOM 748 O O . ILE A 1 98 ? 13.628 -1.020 -13.003 1.00 91.75 98 ILE A O 1
ATOM 752 N N . ALA A 1 99 ? 12.171 -0.216 -11.492 1.00 90.06 99 ALA A N 1
ATOM 753 C CA . ALA A 1 99 ? 12.921 -0.623 -10.304 1.00 90.06 99 ALA A CA 1
ATOM 754 C C . ALA A 1 99 ? 12.025 -0.729 -9.060 1.00 90.06 99 ALA A C 1
ATOM 756 O O . ALA A 1 99 ? 10.978 -0.073 -8.987 1.00 90.06 99 ALA A O 1
ATOM 757 N N . ASN A 1 100 ? 12.500 -1.483 -8.062 1.00 89.81 100 ASN A N 1
ATOM 758 C CA . ASN A 1 100 ? 11.825 -1.701 -6.775 1.00 89.81 100 ASN A CA 1
ATOM 759 C C . ASN A 1 100 ? 11.859 -0.477 -5.851 1.00 89.81 100 ASN A C 1
ATOM 761 O O . ASN A 1 100 ? 10.962 -0.303 -5.029 1.00 89.81 100 ASN A O 1
ATOM 765 N N . THR A 1 101 ? 12.821 0.427 -6.059 1.00 91.38 101 THR A N 1
ATOM 766 C CA . THR A 1 101 ? 13.047 1.625 -5.235 1.00 91.38 101 THR A CA 1
ATOM 767 C C . THR A 1 101 ? 11.800 2.503 -5.097 1.00 91.38 101 THR A C 1
ATOM 769 O O . THR A 1 101 ? 11.579 3.120 -4.058 1.00 91.38 101 THR A O 1
ATOM 772 N N . HIS A 1 102 ? 10.948 2.557 -6.130 1.00 94.81 102 HIS A N 1
ATOM 773 C CA . HIS A 1 102 ? 9.686 3.294 -6.052 1.00 94.81 102 HIS A CA 1
ATOM 774 C C . HIS A 1 102 ? 8.726 2.669 -5.028 1.00 94.81 102 HIS A C 1
ATOM 776 O O . HIS A 1 102 ? 8.208 3.382 -4.171 1.00 94.81 102 HIS A O 1
ATOM 782 N N . CYS A 1 103 ? 8.523 1.348 -5.075 1.00 95.19 103 CYS A N 1
ATOM 783 C CA . CYS A 1 103 ? 7.645 0.653 -4.136 1.00 95.19 103 CYS A CA 1
ATOM 784 C C . CYS A 1 103 ? 8.194 0.685 -2.707 1.00 95.19 103 CYS A C 1
ATOM 786 O O . CYS A 1 103 ? 7.419 0.909 -1.786 1.00 95.19 103 CYS A O 1
ATOM 788 N N . GLU A 1 104 ? 9.508 0.544 -2.516 1.00 93.19 104 GLU A N 1
ATOM 789 C CA . GLU A 1 104 ? 10.162 0.646 -1.198 1.00 93.19 104 GLU A CA 1
ATOM 790 C C . GLU A 1 104 ? 9.994 2.041 -0.574 1.00 93.19 104 GLU A C 1
ATOM 792 O O . GLU A 1 104 ? 9.667 2.176 0.610 1.00 93.19 104 GLU A O 1
ATOM 797 N N . LYS A 1 105 ? 10.140 3.103 -1.380 1.00 94.19 105 LYS A N 1
ATOM 798 C CA . LYS A 1 105 ? 9.909 4.480 -0.924 1.00 94.19 105 LYS A CA 1
ATOM 799 C C . LYS A 1 105 ? 8.454 4.694 -0.506 1.00 94.19 105 LYS A C 1
ATOM 801 O O . LYS A 1 105 ? 8.206 5.254 0.559 1.00 94.19 105 LYS A O 1
ATOM 806 N N . VAL A 1 106 ? 7.495 4.232 -1.314 1.00 95.50 106 VAL A N 1
ATOM 807 C CA . VAL A 1 106 ? 6.065 4.337 -0.975 1.00 95.50 106 VAL A CA 1
ATOM 808 C C . VAL A 1 106 ? 5.731 3.485 0.256 1.00 95.50 106 VAL A C 1
ATOM 810 O O . VAL A 1 106 ? 5.016 3.957 1.135 1.00 95.50 106 VAL A O 1
ATOM 813 N N . GLN A 1 107 ? 6.298 2.282 0.379 1.00 95.25 107 GLN A N 1
ATOM 814 C CA . GLN A 1 107 ? 6.132 1.420 1.553 1.00 95.25 107 GLN A CA 1
ATOM 815 C C . GLN A 1 107 ? 6.612 2.123 2.829 1.00 95.25 107 GLN A C 1
ATOM 817 O O . GLN A 1 107 ? 5.904 2.106 3.834 1.00 95.25 107 GLN A O 1
ATOM 822 N N . THR A 1 108 ? 7.768 2.793 2.775 1.00 93.94 108 THR A N 1
ATOM 823 C CA . THR A 1 108 ? 8.326 3.558 3.904 1.00 93.94 108 THR A CA 1
ATOM 824 C C . THR A 1 108 ? 7.417 4.722 4.307 1.00 93.94 108 THR A C 1
ATOM 826 O O . THR A 1 108 ? 7.170 4.923 5.495 1.00 93.94 108 THR A O 1
ATOM 829 N N . ILE A 1 109 ? 6.870 5.460 3.333 1.00 95.44 109 ILE A N 1
ATOM 830 C CA . ILE A 1 109 ? 5.929 6.565 3.589 1.00 95.44 109 ILE A CA 1
ATOM 831 C C . ILE A 1 109 ? 4.647 6.042 4.252 1.00 95.44 109 ILE A C 1
ATOM 833 O O . ILE A 1 109 ? 4.226 6.579 5.276 1.00 95.44 109 ILE A O 1
ATOM 837 N N . ILE A 1 110 ? 4.042 4.974 3.714 1.00 96.50 110 ILE A N 1
ATOM 838 C CA . ILE A 1 110 ? 2.812 4.407 4.288 1.00 96.50 110 ILE A CA 1
ATOM 839 C C . ILE A 1 110 ? 3.080 3.876 5.698 1.00 96.50 110 ILE A C 1
ATOM 841 O O . ILE A 1 110 ? 2.298 4.156 6.603 1.00 96.50 110 ILE A O 1
ATOM 845 N N . ARG A 1 111 ? 4.198 3.171 5.912 1.00 95.38 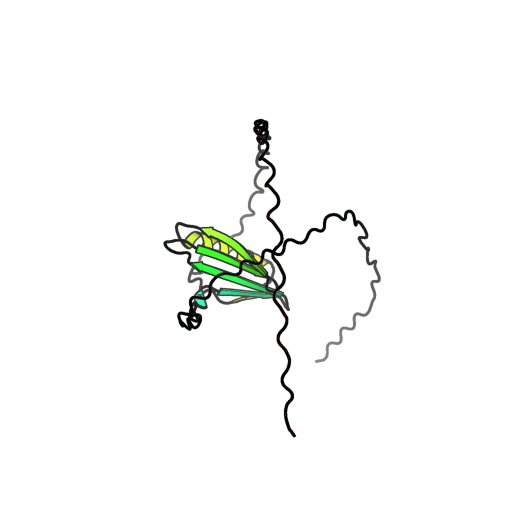111 ARG A N 1
ATOM 846 C CA . ARG A 1 111 ? 4.613 2.721 7.246 1.00 95.38 111 ARG A CA 1
ATOM 847 C C . ARG A 1 111 ? 4.710 3.894 8.226 1.00 95.38 111 ARG A C 1
ATOM 849 O O . ARG A 1 111 ? 4.134 3.802 9.304 1.00 95.38 111 ARG A O 1
ATOM 856 N N . GLY A 1 112 ? 5.356 4.995 7.839 1.00 94.19 112 GLY A N 1
ATOM 857 C CA . GLY A 1 112 ? 5.467 6.194 8.676 1.00 94.19 112 GLY A CA 1
ATOM 858 C C . GLY A 1 112 ? 4.107 6.769 9.083 1.00 94.19 112 GLY A C 1
ATOM 859 O O . GLY A 1 112 ? 3.883 7.035 10.261 1.00 94.19 112 GLY A O 1
ATOM 860 N N . HIS A 1 113 ? 3.160 6.870 8.146 1.00 96.56 113 HIS A N 1
ATOM 861 C CA . HIS A 1 113 ? 1.796 7.323 8.454 1.00 96.56 113 HIS A CA 1
ATOM 862 C C . HIS A 1 113 ? 1.024 6.353 9.361 1.00 96.56 113 HIS A C 1
ATOM 864 O O . HIS A 1 113 ? 0.228 6.786 10.195 1.00 96.56 113 HIS A O 1
ATOM 870 N N . LEU A 1 114 ? 1.241 5.042 9.222 1.00 96.81 114 LEU A N 1
ATOM 871 C CA . LEU A 1 114 ? 0.640 4.048 10.115 1.00 96.81 114 LEU A CA 1
ATOM 872 C C . LEU A 1 114 ? 1.216 4.160 11.533 1.00 96.81 114 LEU A C 1
ATOM 874 O O . LEU A 1 114 ? 0.457 4.173 12.501 1.00 96.81 114 LEU A O 1
ATOM 878 N N . GLU A 1 115 ? 2.532 4.301 11.671 1.00 95.94 115 GLU A N 1
ATOM 879 C CA . GLU A 1 115 ? 3.186 4.503 12.970 1.00 95.94 115 GLU A CA 1
ATOM 880 C C . GLU A 1 115 ? 2.727 5.817 13.637 1.00 95.94 115 GLU A C 1
ATOM 882 O O . GLU A 1 115 ? 2.387 5.827 14.826 1.00 95.94 115 GLU A O 1
ATOM 887 N N . GLU A 1 116 ? 2.600 6.908 12.872 1.00 94.62 116 GLU A N 1
ATOM 888 C CA . GLU A 1 116 ? 2.023 8.182 13.335 1.00 94.62 116 GLU A CA 1
ATOM 889 C C . GLU A 1 116 ? 0.582 8.001 13.847 1.00 94.62 116 GLU A C 1
ATOM 891 O O . GLU A 1 116 ? 0.225 8.492 14.925 1.00 94.62 116 GLU A O 1
ATOM 896 N N . ALA A 1 117 ? -0.215 7.191 13.143 1.00 96.81 117 ALA A N 1
ATOM 897 C CA . ALA A 1 117 ? -1.571 6.799 13.524 1.00 96.81 117 ALA A CA 1
ATOM 898 C C . ALA A 1 117 ? -1.641 5.739 14.650 1.00 96.81 117 ALA A C 1
ATOM 900 O O . ALA A 1 117 ? -2.720 5.188 14.911 1.00 96.81 117 ALA A O 1
ATOM 901 N N . LYS A 1 118 ? -0.527 5.480 15.349 1.00 97.69 118 LYS A N 1
ATOM 902 C CA . LYS A 1 118 ? -0.400 4.549 16.486 1.00 97.69 118 LYS A CA 1
ATOM 903 C C . LYS A 1 118 ? -0.551 3.067 16.128 1.00 97.69 118 LYS A C 1
ATOM 905 O O . LYS A 1 118 ? -0.975 2.278 16.974 1.00 97.69 118 LYS A O 1
ATOM 910 N N . PHE A 1 119 ? -0.212 2.673 14.904 1.00 97.69 119 PHE A N 1
ATOM 911 C CA . PHE A 1 119 ? -0.015 1.261 14.576 1.00 97.69 119 PHE A CA 1
ATOM 912 C C . PHE A 1 119 ? 1.393 0.811 14.963 1.00 97.69 119 PHE A C 1
ATOM 914 O O . PHE A 1 119 ? 2.364 1.540 14.776 1.00 97.69 119 PHE A O 1
ATOM 921 N N . ASN A 1 120 ? 1.510 -0.418 15.457 1.00 97.12 120 ASN A N 1
ATOM 922 C CA . ASN A 1 120 ? 2.790 -1.074 15.694 1.00 97.12 120 ASN A CA 1
ATOM 923 C C . ASN A 1 120 ? 3.142 -1.912 14.465 1.00 97.12 120 ASN A C 1
ATOM 925 O O . ASN A 1 120 ? 2.500 -2.930 14.213 1.00 97.12 120 ASN A O 1
ATOM 929 N N . CYS A 1 121 ? 4.130 -1.468 13.691 1.00 95.88 121 CYS A N 1
ATOM 930 C CA . CYS A 1 121 ? 4.582 -2.152 12.483 1.00 95.88 121 CYS A CA 1
ATOM 931 C C . CYS A 1 121 ? 5.760 -3.095 12.774 1.00 95.88 121 CYS A C 1
ATOM 933 O O . CYS A 1 121 ? 6.750 -2.698 13.387 1.00 95.88 121 CYS A O 1
ATOM 935 N N . SER A 1 122 ? 5.666 -4.335 12.298 1.00 94.38 122 SER A N 1
ATOM 936 C CA . SER A 1 122 ? 6.674 -5.394 12.424 1.00 94.38 122 SER A CA 1
ATOM 937 C C . SER A 1 122 ? 6.941 -6.055 11.066 1.00 94.38 122 SER A C 1
ATOM 939 O O . SER A 1 122 ? 6.084 -6.030 10.184 1.00 94.38 122 SER A O 1
ATOM 941 N N . GLY A 1 123 ? 8.131 -6.630 10.881 1.00 90.19 123 GLY A N 1
ATOM 942 C CA . GLY A 1 123 ? 8.572 -7.146 9.579 1.00 90.19 123 GLY A CA 1
ATOM 943 C C . GLY A 1 123 ? 9.185 -6.068 8.682 1.00 90.19 123 GLY A C 1
ATOM 944 O O . GLY A 1 123 ? 9.321 -4.914 9.098 1.00 90.19 123 GLY A O 1
ATOM 945 N N . GLY A 1 124 ? 9.594 -6.474 7.476 1.00 76.88 124 GLY A N 1
ATOM 946 C CA . GLY A 1 124 ? 10.357 -5.654 6.535 1.00 76.88 124 GLY A CA 1
ATOM 947 C C . GLY A 1 124 ? 11.617 -5.092 7.176 1.00 76.88 124 GLY A C 1
ATOM 948 O O . GLY A 1 124 ? 11.593 -4.006 7.761 1.00 76.88 124 GLY A O 1
ATOM 949 N N . GLU A 1 125 ? 12.721 -5.830 7.084 1.00 66.06 125 GLU A N 1
ATOM 950 C CA . GLU A 1 125 ? 14.027 -5.342 7.518 1.00 66.06 125 GLU A CA 1
ATOM 951 C C . GLU A 1 125 ? 14.483 -4.254 6.541 1.00 66.06 125 GLU A C 1
ATOM 953 O O . GLU A 1 125 ? 15.300 -4.462 5.650 1.00 66.06 125 GLU A O 1
ATOM 958 N N . ALA A 1 126 ? 13.897 -3.066 6.681 1.00 56.88 126 ALA A N 1
ATOM 959 C CA . ALA A 1 126 ? 14.423 -1.864 6.087 1.00 56.88 126 ALA A CA 1
ATOM 960 C C . ALA A 1 126 ? 15.729 -1.578 6.828 1.00 56.88 126 ALA A C 1
ATOM 962 O O . ALA A 1 126 ? 15.768 -0.814 7.791 1.00 56.88 126 ALA A O 1
ATOM 963 N N . THR A 1 127 ? 16.818 -2.173 6.348 1.00 51.66 127 THR A N 1
ATOM 964 C CA . THR A 1 127 ? 18.209 -1.769 6.600 1.00 51.66 127 THR A CA 1
ATOM 965 C C . THR A 1 127 ? 18.491 -0.374 6.022 1.00 51.66 127 THR A C 1
ATOM 967 O O . THR A 1 127 ? 19.595 -0.049 5.602 1.00 51.66 127 THR A O 1
ATOM 970 N N . VAL A 1 128 ? 17.495 0.511 6.031 1.00 51.50 128 VAL A N 1
ATOM 971 C CA . VAL A 1 128 ? 17.700 1.941 5.911 1.00 51.50 128 VAL A CA 1
ATOM 972 C C . VAL A 1 128 ? 17.996 2.401 7.326 1.00 51.50 128 VAL A C 1
ATOM 974 O O . VAL A 1 128 ? 17.095 2.667 8.123 1.00 51.50 128 VAL A O 1
ATOM 977 N N . ALA A 1 129 ? 19.288 2.384 7.657 1.00 46.38 129 ALA A N 1
ATOM 978 C CA . ALA A 1 129 ? 19.819 2.919 8.894 1.00 46.38 129 ALA A CA 1
ATOM 979 C C . ALA A 1 129 ? 19.084 4.216 9.243 1.00 46.38 129 ALA A C 1
ATOM 981 O O . ALA A 1 129 ? 18.972 5.138 8.433 1.00 46.38 129 ALA A O 1
ATOM 982 N N . LYS A 1 130 ? 18.543 4.228 10.458 1.00 44.22 130 LYS A N 1
ATOM 983 C CA . LYS A 1 130 ? 17.850 5.328 11.116 1.00 44.22 130 LYS A CA 1
ATOM 984 C C . LYS A 1 130 ? 18.799 6.528 11.235 1.00 44.22 130 LYS A C 1
ATOM 986 O O . LYS A 1 130 ? 19.335 6.816 12.297 1.00 44.22 130 LYS A O 1
ATOM 991 N N . THR A 1 131 ? 19.031 7.220 10.128 1.00 42.16 131 THR A N 1
ATOM 992 C CA . THR A 1 131 ? 19.766 8.483 10.045 1.00 42.16 131 THR A CA 1
ATOM 993 C C . THR A 1 131 ? 18.925 9.462 9.247 1.00 42.16 131 THR A C 1
ATOM 995 O O . THR A 1 131 ? 19.336 9.980 8.221 1.00 42.16 131 THR A O 1
ATOM 998 N N . MET A 1 132 ? 17.714 9.716 9.732 1.00 43.97 132 MET A N 1
ATOM 999 C CA . MET A 1 132 ? 17.076 11.011 9.544 1.00 43.97 132 MET A CA 1
ATOM 1000 C C . MET A 1 132 ? 16.468 11.408 10.881 1.00 43.97 132 MET A C 1
ATOM 1002 O O . MET A 1 132 ? 15.397 10.954 11.276 1.00 43.97 132 MET A O 1
ATOM 1006 N N . VAL A 1 133 ? 17.216 12.241 11.602 1.00 46.31 133 VAL A N 1
ATOM 1007 C CA . VAL A 1 133 ? 16.658 13.145 12.600 1.00 46.31 133 VAL A CA 1
ATOM 1008 C C . VAL A 1 133 ? 15.712 14.054 11.823 1.00 46.31 133 VAL A C 1
ATOM 1010 O O . VAL A 1 133 ? 16.137 15.014 11.187 1.00 46.31 133 VAL A O 1
ATOM 1013 N N . ALA A 1 134 ? 14.432 13.696 11.791 1.00 46.72 134 ALA A N 1
ATOM 1014 C CA . ALA A 1 134 ? 13.391 14.569 11.285 1.00 46.72 134 ALA A CA 1
ATOM 1015 C C . ALA A 1 134 ? 13.175 15.679 12.321 1.00 46.72 134 ALA A C 1
ATOM 1017 O O . ALA A 1 134 ? 12.285 15.609 13.165 1.00 46.72 134 ALA A O 1
ATOM 1018 N N . THR A 1 135 ? 14.017 16.711 12.271 1.00 43.53 135 THR A N 1
ATOM 1019 C CA . THR A 1 135 ? 13.598 18.042 12.700 1.00 43.53 135 THR A CA 1
ATOM 1020 C C . THR A 1 135 ? 12.453 18.422 11.773 1.00 43.53 135 THR A C 1
ATOM 1022 O O . THR A 1 135 ? 12.666 18.773 10.615 1.00 43.53 135 THR A O 1
ATOM 1025 N N . THR A 1 136 ? 11.223 18.279 12.256 1.00 44.53 136 THR A N 1
ATOM 1026 C CA . THR A 1 136 ? 10.035 18.801 11.588 1.00 44.53 136 THR A CA 1
ATOM 1027 C C . THR A 1 136 ? 10.103 20.322 11.646 1.00 44.53 136 THR A C 1
ATOM 1029 O O . THR A 1 136 ? 9.506 20.956 12.516 1.00 44.53 136 THR A O 1
ATOM 1032 N N . THR A 1 137 ? 10.860 20.932 10.735 1.00 52.09 137 THR A N 1
ATOM 1033 C CA . THR A 1 137 ? 10.546 22.293 10.315 1.00 52.09 137 THR A CA 1
ATOM 1034 C C . THR A 1 137 ? 9.100 22.239 9.817 1.00 52.09 137 THR A C 1
ATOM 1036 O O . THR A 1 137 ? 8.806 21.383 8.978 1.00 52.09 137 THR A O 1
ATOM 1039 N N . PRO A 1 138 ? 8.176 23.052 10.358 1.00 50.84 138 PRO A N 1
ATOM 1040 C CA . PRO A 1 138 ? 6.8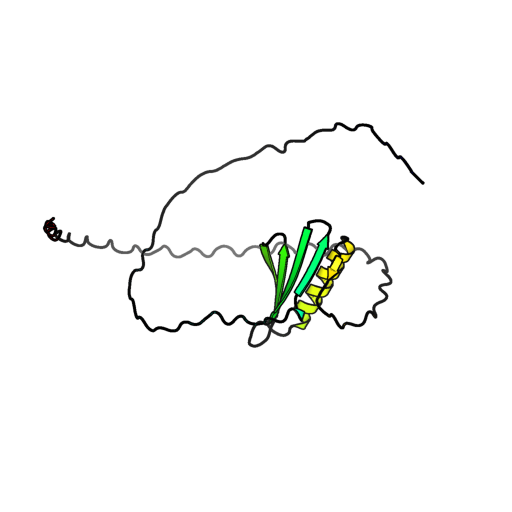02 23.070 9.883 1.00 50.84 138 PRO A CA 1
ATOM 1041 C C . PRO A 1 138 ? 6.839 23.314 8.378 1.00 50.84 138 PRO A C 1
ATOM 1043 O O . PRO A 1 138 ? 7.353 24.336 7.922 1.00 50.84 138 PRO A O 1
ATOM 1046 N N . ALA A 1 139 ? 6.364 22.327 7.617 1.00 54.19 139 ALA A N 1
ATOM 1047 C CA . ALA A 1 139 ? 6.193 22.462 6.187 1.00 54.19 139 ALA A CA 1
ATOM 1048 C C . ALA A 1 139 ? 5.314 23.692 5.976 1.00 54.19 139 ALA A C 1
ATOM 1050 O O . ALA A 1 139 ? 4.173 23.735 6.441 1.00 54.19 139 ALA A O 1
ATOM 1051 N N . THR A 1 140 ? 5.877 24.720 5.344 1.00 51.47 140 THR A N 1
ATOM 1052 C CA . THR A 1 140 ? 5.103 25.854 4.870 1.00 51.47 140 THR A CA 1
ATOM 1053 C C . THR A 1 140 ? 3.971 25.282 4.035 1.00 51.47 140 THR A C 1
ATOM 1055 O O . THR A 1 140 ? 4.210 24.537 3.084 1.00 51.47 140 THR A O 1
ATOM 1058 N N . THR A 1 141 ? 2.735 25.559 4.452 1.00 57.66 141 THR A N 1
ATOM 1059 C CA . THR A 1 141 ? 1.528 25.208 3.709 1.00 57.66 141 THR A CA 1
ATOM 1060 C C . THR A 1 141 ? 1.783 25.534 2.240 1.00 57.66 141 THR A C 1
ATOM 1062 O O . THR A 1 141 ? 2.049 26.705 1.943 1.00 57.66 141 THR A O 1
ATOM 1065 N N . PRO A 1 142 ? 1.799 24.544 1.327 1.00 51.69 142 PRO A N 1
ATOM 1066 C CA . PRO A 1 142 ? 2.045 24.826 -0.074 1.00 51.69 142 PRO A CA 1
ATOM 1067 C C . PRO A 1 142 ? 1.004 25.847 -0.519 1.00 51.69 142 PRO A C 1
ATOM 1069 O O . PRO A 1 142 ? -0.194 25.666 -0.286 1.00 51.69 142 PRO A O 1
ATOM 1072 N N . ALA A 1 143 ? 1.477 26.955 -1.095 1.00 65.06 143 ALA A N 1
ATOM 1073 C CA . ALA A 1 143 ? 0.606 27.958 -1.682 1.00 65.06 143 ALA A CA 1
ATOM 1074 C C . ALA A 1 143 ? -0.395 27.246 -2.609 1.00 65.06 143 ALA A C 1
ATOM 1076 O O . ALA A 1 143 ? 0.004 26.294 -3.293 1.00 65.06 143 ALA A O 1
ATOM 1077 N N . PRO A 1 144 ? -1.678 27.653 -2.612 1.00 59.25 144 PRO A N 1
ATOM 1078 C CA . PRO A 1 144 ? -2.710 26.991 -3.397 1.00 59.25 144 PRO A CA 1
ATOM 1079 C C . PRO A 1 144 ? -2.218 26.840 -4.834 1.00 59.25 144 PRO A C 1
ATOM 1081 O O . PRO A 1 144 ? -1.962 27.821 -5.533 1.00 59.25 144 PRO A O 1
ATOM 1084 N N . THR A 1 145 ? -2.014 25.587 -5.242 1.00 66.44 145 THR A N 1
ATOM 1085 C CA . THR A 1 145 ? -1.618 25.256 -6.607 1.00 66.44 145 THR A CA 1
ATOM 1086 C C . THR A 1 145 ? -2.734 25.755 -7.508 1.00 66.44 145 THR A C 1
ATOM 1088 O O . THR A 1 145 ? -3.894 25.411 -7.283 1.00 66.44 145 THR A O 1
ATOM 1091 N N . ALA A 1 146 ? -2.391 26.616 -8.470 1.00 65.19 146 ALA A N 1
ATOM 1092 C CA . ALA A 1 146 ? -3.352 27.204 -9.390 1.00 65.19 146 ALA A CA 1
ATOM 1093 C C . ALA A 1 146 ? -4.256 26.104 -9.954 1.00 65.19 146 ALA A C 1
ATOM 1095 O O . ALA A 1 146 ? -3.773 25.138 -10.550 1.00 65.19 146 ALA A O 1
ATOM 1096 N N . THR A 1 147 ? -5.561 26.243 -9.717 1.00 67.00 147 THR A N 1
ATOM 1097 C CA . THR A 1 147 ? -6.579 25.326 -10.220 1.00 67.00 147 THR A CA 1
ATOM 1098 C C . THR A 1 147 ? -6.354 25.136 -11.719 1.00 67.00 147 THR A C 1
ATOM 1100 O O . THR A 1 147 ? -6.349 26.135 -12.448 1.00 67.00 147 THR A O 1
ATOM 1103 N N . PRO A 1 148 ? -6.136 23.901 -12.207 1.00 62.81 148 PRO A N 1
ATOM 1104 C CA . PRO A 1 148 ? -5.936 23.670 -13.626 1.00 62.81 148 PRO A CA 1
ATOM 1105 C C . PRO A 1 148 ? -7.152 24.206 -14.380 1.00 62.81 148 PRO A C 1
ATOM 1107 O O . PRO A 1 148 ? -8.294 23.828 -14.111 1.00 62.81 148 PRO A O 1
ATOM 1110 N N . LYS A 1 149 ? -6.897 25.137 -15.304 1.00 75.69 149 LYS A N 1
ATOM 1111 C CA . LYS A 1 149 ? -7.906 25.685 -16.209 1.00 75.69 149 LYS A CA 1
ATOM 1112 C C . LYS A 1 149 ? -8.584 24.510 -16.907 1.00 75.69 149 LYS A C 1
ATOM 1114 O O . LYS A 1 149 ? -7.898 23.695 -17.524 1.00 75.69 149 LYS A O 1
ATOM 1119 N N . ALA A 1 150 ? -9.907 24.420 -16.771 1.00 68.06 150 ALA A N 1
ATOM 1120 C CA . ALA A 1 150 ? -10.705 23.356 -17.364 1.00 68.06 150 ALA A CA 1
ATOM 1121 C C . ALA A 1 150 ? -10.322 23.198 -18.840 1.00 68.06 150 ALA A C 1
ATOM 1123 O O . ALA A 1 150 ? -10.520 24.103 -19.654 1.00 68.06 150 ALA A O 1
ATOM 1124 N N . THR A 1 151 ? -9.698 22.065 -19.157 1.00 76.00 151 THR A N 1
ATOM 1125 C CA . THR A 1 151 ? -9.405 21.701 -20.537 1.00 76.00 151 THR A CA 1
ATOM 1126 C C . THR A 1 151 ? -10.742 21.359 -21.167 1.00 76.00 151 THR A C 1
ATOM 1128 O O . THR A 1 151 ? -11.443 20.467 -20.692 1.00 76.00 151 THR A O 1
ATOM 1131 N N . VAL A 1 152 ? -11.126 22.132 -22.181 1.00 76.19 152 VAL A N 1
ATOM 1132 C CA . VAL A 1 152 ? -12.356 21.913 -22.940 1.00 76.19 152 VAL A CA 1
ATOM 1133 C C . VAL A 1 152 ? -12.304 20.489 -23.484 1.00 76.19 152 VAL A C 1
ATOM 1135 O O . VAL A 1 152 ? -11.383 20.140 -24.223 1.00 76.19 152 VAL A O 1
ATOM 1138 N N . ALA A 1 153 ? -13.251 19.656 -23.053 1.00 76.19 153 ALA A N 1
ATOM 1139 C CA . ALA A 1 153 ? -13.356 18.285 -23.520 1.00 76.19 153 ALA A CA 1
ATOM 1140 C C . ALA A 1 153 ? -13.522 18.295 -25.050 1.00 76.19 153 ALA A C 1
ATOM 1142 O O . ALA A 1 153 ? -14.316 19.093 -25.560 1.00 76.19 153 ALA A O 1
ATOM 1143 N N . PRO A 1 154 ? -12.785 17.453 -25.793 1.00 77.38 154 PRO A N 1
ATOM 1144 C CA . PRO A 1 154 ? -12.949 17.371 -27.234 1.00 77.38 154 PRO A CA 1
ATOM 1145 C C . PRO A 1 154 ? -14.393 16.980 -27.557 1.00 77.38 154 PRO A C 1
ATOM 1147 O O . PRO A 1 154 ? -14.927 16.014 -27.009 1.00 77.38 154 PRO A O 1
ATOM 1150 N N . THR A 1 155 ? -15.025 17.756 -28.437 1.00 80.44 155 THR A N 1
ATOM 1151 C CA . THR A 1 155 ? -16.366 17.479 -28.954 1.00 80.44 155 THR A CA 1
ATOM 1152 C C . THR A 1 155 ? -16.403 16.053 -29.512 1.00 80.44 155 THR A C 1
ATOM 1154 O O . THR A 1 155 ? -15.527 15.706 -30.312 1.00 80.44 155 THR A O 1
ATOM 1157 N N . PRO A 1 156 ? -17.377 15.211 -29.116 1.00 74.31 156 PRO A N 1
ATOM 1158 C CA . PRO A 1 156 ? -17.448 13.839 -29.594 1.00 74.31 156 PRO A CA 1
ATOM 1159 C C . PRO A 1 156 ? -17.574 13.823 -31.118 1.00 74.31 156 PRO A C 1
ATOM 1161 O O . PRO A 1 156 ? -18.468 14.442 -31.696 1.00 74.31 156 PRO A O 1
ATOM 1164 N N . THR A 1 157 ? -16.661 13.106 -31.771 1.00 83.25 157 THR A N 1
ATOM 1165 C CA . THR A 1 157 ? -16.768 12.802 -33.197 1.00 83.25 157 THR A CA 1
ATOM 1166 C C . THR A 1 157 ? -18.003 11.919 -33.406 1.00 83.25 157 THR A C 1
ATOM 1168 O O . THR A 1 157 ? -18.141 10.915 -32.701 1.00 83.25 157 THR A O 1
ATOM 1171 N N . PRO A 1 158 ? -18.916 12.261 -34.334 1.00 76.06 158 PRO A N 1
ATOM 1172 C CA . PRO A 1 158 ? -20.105 11.456 -34.576 1.00 76.06 158 PRO A CA 1
ATOM 1173 C C . PRO A 1 158 ? -19.698 10.032 -34.965 1.00 76.06 158 PRO A C 1
ATOM 1175 O O . PRO A 1 158 ? -18.937 9.817 -35.909 1.00 76.06 158 PRO A O 1
ATOM 1178 N N . THR A 1 159 ? -20.189 9.058 -34.201 1.00 77.75 159 THR A N 1
ATOM 1179 C CA . THR A 1 159 ? -19.982 7.638 -34.487 1.00 77.75 159 THR A CA 1
ATOM 1180 C C . THR A 1 159 ? -20.743 7.271 -35.766 1.00 77.75 159 THR A C 1
ATOM 1182 O O . THR A 1 159 ? -21.940 7.558 -35.850 1.00 77.75 159 THR A O 1
ATOM 1185 N N . PRO A 1 160 ? -20.088 6.651 -36.764 1.00 75.31 160 PRO A N 1
ATOM 1186 C CA . PRO A 1 160 ? -20.752 6.179 -37.973 1.00 75.31 160 PRO A CA 1
ATOM 1187 C C . PRO A 1 160 ? -21.908 5.235 -37.626 1.00 75.31 160 PRO A C 1
ATOM 1189 O O . PRO A 1 160 ? -21.735 4.292 -36.853 1.00 75.31 160 PRO A O 1
ATOM 1192 N N . ALA A 1 161 ? -23.085 5.494 -38.197 1.00 73.94 161 ALA A N 1
ATOM 1193 C CA . ALA A 1 161 ? -24.268 4.668 -37.998 1.00 73.94 161 ALA A CA 1
ATOM 1194 C C . ALA A 1 161 ? -23.987 3.216 -38.415 1.00 73.94 161 ALA A C 1
ATOM 1196 O O . ALA A 1 161 ? -23.499 2.952 -39.518 1.00 73.94 161 ALA A O 1
ATOM 1197 N N . ALA A 1 162 ? -24.288 2.274 -37.519 1.00 70.81 162 ALA A N 1
ATOM 1198 C CA . ALA A 1 162 ? -24.096 0.853 -37.761 1.00 70.81 162 ALA A CA 1
ATOM 1199 C C . ALA A 1 162 ? -24.921 0.407 -38.976 1.00 70.81 162 ALA A C 1
ATOM 1201 O O . ALA A 1 162 ? -26.144 0.539 -39.012 1.00 70.81 162 ALA A O 1
ATOM 1202 N N . LYS A 1 163 ? -24.229 -0.134 -39.980 1.00 70.25 163 LYS A N 1
ATOM 1203 C CA . LYS A 1 163 ? -24.838 -0.725 -41.169 1.00 70.25 163 LYS A CA 1
ATOM 1204 C C . LYS A 1 163 ? -25.621 -1.969 -40.742 1.00 70.25 163 LYS A C 1
ATOM 1206 O O . LYS A 1 163 ? -25.054 -2.872 -40.131 1.00 70.25 163 LYS A O 1
ATOM 1211 N N . HIS A 1 164 ? -26.919 -1.989 -41.038 1.00 64.50 164 HIS A N 1
ATOM 1212 C CA . HIS A 1 164 ? -27.827 -3.073 -40.668 1.00 64.50 164 HIS A CA 1
ATOM 1213 C C . HIS A 1 164 ? -27.289 -4.438 -41.120 1.00 64.50 164 HIS A C 1
ATOM 1215 O O . HIS A 1 164 ? -27.016 -4.654 -42.301 1.00 64.50 164 HIS A O 1
ATOM 1221 N N . SER A 1 165 ? -27.133 -5.343 -40.152 1.00 61.03 165 SER A N 1
ATOM 1222 C CA . SER A 1 165 ? -26.748 -6.735 -40.379 1.00 61.03 165 SER A CA 1
ATOM 1223 C C . SER A 1 165 ? -27.973 -7.533 -40.848 1.00 61.03 165 SER A C 1
ATOM 1225 O O . SER A 1 165 ? -29.037 -7.396 -40.236 1.00 61.03 165 SER A O 1
ATOM 1227 N N . PRO A 1 166 ? -27.871 -8.339 -41.921 1.00 67.06 166 PRO A N 1
ATOM 1228 C CA . PRO A 1 166 ? -28.990 -9.127 -42.423 1.00 67.06 166 PRO A CA 1
ATOM 1229 C C . PRO A 1 166 ? -29.430 -10.181 -41.401 1.00 67.06 166 PRO A C 1
ATOM 1231 O O . PRO A 1 166 ? -28.618 -10.891 -40.808 1.00 67.06 166 PRO A O 1
ATOM 1234 N N . THR A 1 167 ? -30.744 -10.277 -41.209 1.00 70.06 167 THR A N 1
ATOM 1235 C CA . THR A 1 167 ? -31.405 -11.220 -40.303 1.00 70.06 167 THR A CA 1
ATOM 1236 C C . THR A 1 167 ? -31.047 -12.670 -40.664 1.00 70.06 167 THR A C 1
ATOM 1238 O O . THR A 1 167 ? -31.243 -13.069 -41.816 1.00 70.06 167 THR A O 1
ATOM 1241 N N . PRO A 1 168 ? -30.540 -13.486 -39.720 1.00 68.25 168 PRO A N 1
ATOM 1242 C CA . PRO A 1 168 ? -30.237 -14.884 -39.990 1.00 68.25 168 PRO A CA 1
ATOM 1243 C C . PRO A 1 168 ? -31.519 -15.693 -40.227 1.00 68.25 168 PRO A C 1
ATOM 1245 O O . PRO A 1 168 ? -32.513 -15.565 -39.512 1.00 68.25 168 PRO A O 1
ATOM 1248 N N . LYS A 1 169 ? -31.472 -16.540 -41.258 1.00 70.12 169 LYS A N 1
ATOM 1249 C CA . LYS A 1 169 ? -32.544 -17.455 -41.6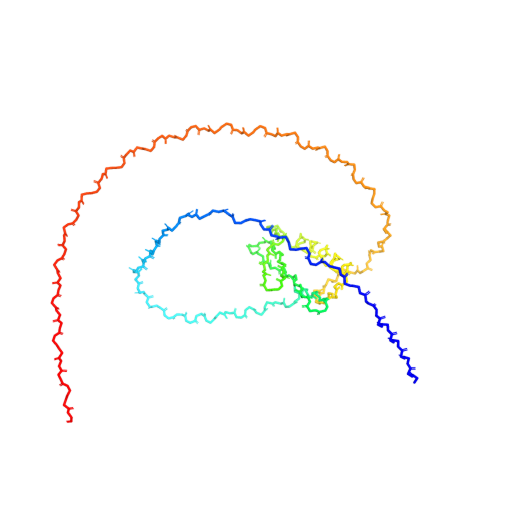63 1.00 70.12 169 LYS A CA 1
ATOM 1250 C C . LYS A 1 169 ? -32.730 -18.546 -40.593 1.00 70.12 169 LYS A C 1
ATOM 1252 O O . LYS A 1 169 ? -31.728 -19.115 -40.160 1.00 70.12 169 LYS A O 1
ATOM 1257 N N . PRO A 1 170 ? -33.968 -18.861 -40.166 1.00 66.31 170 PRO A N 1
ATOM 1258 C CA . PRO A 1 170 ? -34.205 -19.860 -39.129 1.00 66.31 170 PRO A CA 1
ATOM 1259 C C . PRO A 1 170 ? -33.715 -21.245 -39.570 1.00 66.31 170 PRO A C 1
ATOM 1261 O O . PRO A 1 170 ? -34.062 -21.729 -40.649 1.00 66.31 170 PRO A O 1
ATOM 1264 N N . SER A 1 171 ? -32.887 -21.851 -38.716 1.00 69.75 171 SER A N 1
ATOM 1265 C CA . SER A 1 171 ? -32.360 -23.207 -38.869 1.00 69.75 171 SER A CA 1
ATOM 1266 C C . SER A 1 171 ? -33.417 -24.221 -38.433 1.00 69.75 171 SER A C 1
ATOM 1268 O O . SER A 1 171 ? -34.051 -24.067 -37.388 1.00 69.75 171 SER A O 1
ATOM 1270 N N . SER A 1 172 ? -33.636 -25.233 -39.266 1.00 63.09 172 SER A N 1
ATOM 1271 C CA . SER A 1 172 ? -34.667 -26.253 -39.109 1.00 63.09 172 SER A CA 1
ATOM 1272 C C . SER A 1 172 ? -34.418 -27.166 -37.905 1.00 63.09 172 SER A C 1
ATOM 1274 O O . SER A 1 172 ? -33.322 -27.678 -37.694 1.00 63.09 172 SER A O 1
ATOM 1276 N N . SER A 1 173 ? -35.506 -27.358 -37.162 1.00 63.44 173 SER A N 1
ATOM 1277 C CA . SER A 1 173 ? -35.709 -28.193 -35.980 1.00 63.44 173 SER A CA 1
ATOM 1278 C C . SER A 1 173 ? -35.130 -29.609 -36.110 1.00 63.44 173 SER A C 1
ATOM 1280 O O . SER A 1 173 ? -35.420 -30.321 -37.070 1.00 63.44 173 SER A O 1
ATOM 1282 N N . ALA A 1 174 ? -34.331 -30.025 -35.123 1.00 63.31 174 ALA A N 1
ATOM 1283 C CA . ALA A 1 174 ? -33.841 -31.393 -35.002 1.00 63.31 174 ALA A CA 1
ATOM 1284 C C . ALA A 1 174 ? -34.855 -32.277 -34.257 1.00 63.31 174 ALA A C 1
ATOM 1286 O O . ALA A 1 174 ? -35.406 -31.901 -33.223 1.00 63.31 174 ALA A O 1
ATOM 1287 N N . THR A 1 175 ? -35.069 -33.469 -34.810 1.00 67.50 175 THR A N 1
ATOM 1288 C CA . THR A 1 175 ? -35.934 -34.540 -34.301 1.00 67.50 175 THR A CA 1
ATOM 1289 C C . THR A 1 175 ? -35.383 -35.123 -32.990 1.00 67.50 175 THR A C 1
ATOM 1291 O O . THR A 1 175 ? -34.196 -35.451 -32.941 1.00 67.50 175 THR A O 1
ATOM 1294 N N . PRO A 1 176 ? -36.195 -35.284 -31.928 1.00 66.25 176 PRO A N 1
ATOM 1295 C CA . PRO A 1 176 ? -35.734 -35.886 -30.681 1.00 66.25 176 PRO A CA 1
ATOM 1296 C C . PRO A 1 176 ? -35.487 -37.394 -30.832 1.00 66.25 176 PRO A C 1
ATOM 1298 O O . PRO A 1 176 ? -36.300 -38.127 -31.396 1.00 66.25 176 PRO A O 1
ATOM 1301 N N . ALA A 1 177 ? -34.345 -37.843 -30.307 1.00 70.62 177 ALA A N 1
ATOM 1302 C CA . ALA A 1 177 ? -33.939 -39.242 -30.250 1.00 70.62 177 ALA A CA 1
ATOM 1303 C C . ALA A 1 177 ? -34.694 -40.008 -29.148 1.00 70.62 177 ALA A C 1
ATOM 1305 O O . ALA A 1 177 ? -34.995 -39.464 -28.084 1.00 70.62 177 ALA A O 1
ATOM 1306 N N . ALA A 1 178 ? -34.990 -41.281 -29.419 1.00 70.12 178 ALA A N 1
ATOM 1307 C CA . ALA A 1 178 ? -35.773 -42.157 -28.556 1.00 70.12 178 ALA A CA 1
ATOM 1308 C C . ALA A 1 178 ? -35.075 -42.484 -27.221 1.00 70.12 178 ALA A C 1
ATOM 1310 O O . ALA A 1 178 ? -33.859 -42.659 -27.146 1.00 70.12 178 ALA A O 1
ATOM 1311 N N . SER A 1 179 ? -35.894 -42.587 -26.174 1.00 71.25 179 SER A N 1
ATOM 1312 C CA . SER A 1 179 ? -35.509 -42.881 -24.792 1.00 71.25 179 SER A CA 1
ATOM 1313 C C . SER A 1 179 ? -35.158 -44.369 -24.605 1.00 71.25 179 SER A C 1
ATOM 1315 O O . SER A 1 179 ? -35.907 -45.218 -25.096 1.00 71.25 179 SER A O 1
ATOM 1317 N N . PRO A 1 180 ? -34.057 -44.724 -23.910 1.00 72.62 180 PRO A N 1
ATOM 1318 C CA . PRO A 1 180 ? -33.701 -46.118 -23.677 1.00 72.62 180 PRO A CA 1
ATOM 1319 C C . PRO A 1 180 ? -34.539 -46.762 -22.563 1.00 72.62 180 PRO A C 1
ATOM 1321 O O . PRO A 1 180 ? -34.757 -46.203 -21.489 1.00 72.62 180 PRO A O 1
ATOM 1324 N N . THR A 1 181 ? -34.972 -47.987 -22.846 1.00 71.00 181 THR A N 1
ATOM 1325 C CA . THR A 1 181 ? -35.725 -48.895 -21.977 1.00 71.00 181 THR A CA 1
ATOM 1326 C C . THR A 1 181 ? -34.898 -49.347 -20.770 1.00 71.00 181 THR A C 1
ATOM 1328 O O . THR A 1 181 ? -33.761 -49.790 -20.916 1.00 71.00 181 THR A O 1
ATOM 1331 N N . ALA A 1 182 ? -35.486 -49.270 -19.573 1.00 68.38 182 ALA A N 1
ATOM 1332 C CA . ALA A 1 182 ? -34.879 -49.740 -18.331 1.00 68.38 182 ALA A CA 1
ATOM 1333 C C . ALA A 1 182 ? -34.957 -51.272 -18.193 1.00 68.38 182 ALA A C 1
ATOM 1335 O O . ALA A 1 182 ? -36.018 -51.873 -18.368 1.00 68.38 182 ALA A O 1
ATOM 1336 N N . THR A 1 183 ? -33.836 -51.888 -17.817 1.00 70.75 183 THR A N 1
ATOM 1337 C CA . THR A 1 183 ? -33.717 -53.316 -17.490 1.00 70.75 183 THR A CA 1
ATOM 1338 C C . THR A 1 183 ? -33.974 -53.542 -15.992 1.00 70.75 183 THR A C 1
ATOM 1340 O O . THR A 1 183 ? -33.357 -52.857 -15.174 1.00 70.75 183 THR A O 1
ATOM 1343 N N . PRO A 1 184 ? -34.835 -54.495 -15.589 1.00 68.94 184 PRO A N 1
ATOM 1344 C CA . PRO A 1 184 ? -35.098 -54.782 -14.180 1.00 68.94 184 PRO A CA 1
ATOM 1345 C C . PRO A 1 184 ? -34.012 -55.667 -13.546 1.00 68.94 184 PRO A C 1
ATOM 1347 O O . PRO A 1 184 ? -33.584 -56.670 -14.118 1.00 68.94 184 PRO A O 1
ATOM 1350 N N . ALA A 1 185 ? -33.608 -55.311 -12.326 1.00 67.94 185 ALA A N 1
ATOM 1351 C CA . ALA A 1 185 ? -32.713 -56.097 -11.483 1.00 67.94 185 ALA A CA 1
ATOM 1352 C C . ALA A 1 185 ? -33.458 -57.278 -10.829 1.00 67.94 185 ALA A C 1
ATOM 1354 O O . ALA A 1 185 ? -34.559 -57.113 -10.298 1.00 67.94 185 ALA A O 1
ATOM 1355 N N . LYS A 1 186 ? -32.851 -58.472 -10.857 1.00 64.19 186 LYS A N 1
ATOM 1356 C CA . LYS A 1 186 ? -33.314 -59.659 -10.121 1.00 64.19 186 LYS A CA 1
ATOM 1357 C C . LYS A 1 186 ? -32.849 -59.608 -8.660 1.00 64.19 186 LYS A C 1
ATOM 1359 O O . LYS A 1 186 ? -31.736 -59.165 -8.390 1.00 64.19 186 LYS A O 1
ATOM 1364 N N . LYS A 1 187 ? -33.737 -60.063 -7.770 1.00 62.66 187 LYS A N 1
ATOM 1365 C CA . LYS A 1 187 ? -33.494 -60.352 -6.348 1.00 62.66 187 LYS A CA 1
ATOM 1366 C C . LYS A 1 187 ? -32.569 -61.546 -6.158 1.00 62.66 187 LYS A C 1
ATOM 1368 O O . LYS A 1 187 ? -32.626 -62.451 -7.022 1.00 62.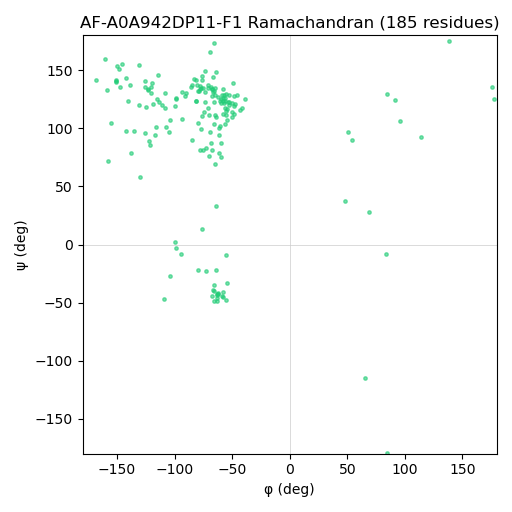66 187 LYS A O 1
#

Mean predicted aligned error: 19.84 Å

Solvent-accessible surface area (backbone atoms only — not comparable to full-atom values): 13156 Å² total; per-residue (Å²): 138,88,82,86,79,85,77,81,85,88,81,91,78,81,87,79,76,87,71,87,79,92,83,80,86,88,79,93,79,89,78,88,78,85,85,88,83,77,94,76,92,70,94,70,87,70,68,76,76,77,70,83,68,64,66,60,44,34,30,44,28,38,45,93,89,48,52,35,37,38,36,60,44,78,37,85,98,44,15,18,34,21,34,41,30,52,90,84,48,77,46,79,76,42,72,38,70,76,42,49,67,62,34,54,53,51,50,52,52,53,50,51,55,39,44,74,73,60,26,54,72,44,66,39,84,68,84,66,74,94,77,72,85,76,75,77,67,79,75,73,78,75,73,83,72,77,75,78,75,83,75,78,75,79,78,81,74,83,75,78,78,81,76,85,76,81,81,80,78,88,80,82,83,81,81,85,80,84,83,84,83,85,82,85,83,82,134

Radius of gyration: 31.48 Å; Cα contacts (8 Å, |Δi|>4): 135; chains: 1; bounding box: 56×88×89 Å